Protein AF-A0A3M1KP27-F1 (afdb_monomer)

Structure (mmCIF, N/CA/C/O backbone):
data_AF-A0A3M1KP27-F1
#
_entry.id   AF-A0A3M1KP27-F1
#
loop_
_atom_site.group_PDB
_atom_site.id
_atom_site.type_symbol
_atom_site.label_atom_id
_atom_site.label_alt_id
_atom_site.label_comp_id
_atom_site.label_asym_id
_atom_site.label_entity_id
_atom_site.label_seq_id
_atom_site.pdbx_PDB_ins_code
_atom_site.Cartn_x
_atom_site.Cartn_y
_atom_site.Cartn_z
_atom_site.occupancy
_atom_site.B_iso_or_equiv
_atom_site.auth_seq_id
_atom_site.auth_comp_id
_atom_site.auth_asym_id
_atom_site.auth_atom_id
_atom_site.pdbx_PDB_model_num
ATOM 1 N N . MET A 1 1 ? -11.644 26.285 76.238 1.00 45.31 1 MET A N 1
ATOM 2 C CA . MET A 1 1 ? -10.250 25.891 75.938 1.00 45.31 1 MET A CA 1
ATOM 3 C C . MET A 1 1 ? -10.257 24.604 75.101 1.00 45.31 1 MET A C 1
ATOM 5 O O . MET A 1 1 ? -9.861 23.561 75.592 1.00 45.31 1 MET A O 1
ATOM 9 N N . LEU A 1 2 ? -10.793 24.641 73.868 1.00 47.69 2 LEU A N 1
ATOM 10 C CA . LEU A 1 2 ? -10.966 23.433 73.032 1.00 47.69 2 LEU A CA 1
ATOM 11 C C . LEU A 1 2 ? -10.888 23.721 71.514 1.00 47.69 2 LEU A C 1
ATOM 13 O O . LEU A 1 2 ? -11.577 23.093 70.724 1.00 47.69 2 LEU A O 1
ATOM 17 N N . LEU A 1 3 ? -10.065 24.695 71.099 1.00 49.31 3 LEU A N 1
ATOM 18 C CA . LEU A 1 3 ? -9.916 25.094 69.683 1.00 49.31 3 LEU A CA 1
ATOM 19 C C . LEU A 1 3 ? -8.506 24.884 69.097 1.00 49.31 3 LEU A C 1
ATOM 21 O O . LEU A 1 3 ? -8.310 25.121 67.913 1.00 49.31 3 LEU A O 1
ATOM 25 N N . LEU A 1 4 ? -7.524 24.411 69.874 1.00 50.38 4 LEU A N 1
ATOM 26 C CA . LEU A 1 4 ? -6.118 24.381 69.427 1.00 50.38 4 LEU A CA 1
ATOM 27 C C . LEU A 1 4 ? -5.615 23.018 68.920 1.00 50.38 4 LEU A C 1
ATOM 29 O O . LEU A 1 4 ? -4.531 22.958 68.356 1.00 50.38 4 LEU A O 1
ATOM 33 N N . LEU A 1 5 ? -6.389 21.934 69.051 1.00 48.66 5 LEU A N 1
ATOM 34 C CA . LEU A 1 5 ? -5.956 20.595 68.607 1.00 48.66 5 LEU A CA 1
ATOM 35 C C . LEU A 1 5 ? -6.393 20.231 67.176 1.00 48.66 5 LEU A C 1
ATOM 37 O O . LEU A 1 5 ? -5.876 19.272 66.614 1.00 48.66 5 LEU A O 1
ATOM 41 N N . SER A 1 6 ? -7.285 21.011 66.554 1.00 55.00 6 SER A N 1
ATOM 42 C CA . SER A 1 6 ? -7.734 20.765 65.171 1.00 55.00 6 SER A CA 1
ATOM 43 C C . SER A 1 6 ? -6.752 21.296 64.109 1.00 55.00 6 SER A C 1
ATOM 45 O O . SER A 1 6 ? -6.754 20.835 62.972 1.00 55.00 6 SER A O 1
ATOM 47 N N . GLY A 1 7 ? -5.882 22.248 64.475 1.00 56.56 7 GLY A N 1
ATOM 48 C CA . GLY A 1 7 ? -4.984 22.938 63.538 1.00 56.56 7 GLY A CA 1
ATOM 49 C C . GLY A 1 7 ? -3.776 22.120 63.065 1.00 56.56 7 GLY A C 1
ATOM 50 O O . GLY A 1 7 ? -3.307 22.313 61.950 1.00 56.56 7 GLY A O 1
ATOM 51 N N . CYS A 1 8 ? -3.276 21.180 63.874 1.00 60.41 8 CYS A N 1
ATOM 52 C CA . CYS A 1 8 ? -2.096 20.387 63.502 1.00 60.41 8 CYS A CA 1
ATOM 53 C C . CYS A 1 8 ? -2.434 19.239 62.538 1.00 60.41 8 CYS A C 1
ATOM 55 O O . CYS A 1 8 ? -1.639 18.918 61.657 1.00 60.41 8 CYS A O 1
ATOM 57 N N . ALA A 1 9 ? -3.623 18.641 62.668 1.00 59.06 9 ALA A N 1
ATOM 58 C CA . ALA A 1 9 ? -4.085 17.593 61.756 1.00 59.06 9 ALA A CA 1
ATOM 59 C C . ALA A 1 9 ? -4.470 18.159 60.377 1.00 59.06 9 ALA A C 1
ATOM 61 O O . ALA A 1 9 ? -4.198 17.528 59.356 1.00 59.06 9 ALA A O 1
ATOM 62 N N . SER A 1 10 ? -5.049 19.365 60.331 1.00 66.44 10 SER A N 1
ATOM 63 C CA . SER A 1 10 ? -5.371 20.049 59.074 1.00 66.44 10 SER A CA 1
ATOM 64 C C . SER A 1 10 ? -4.129 20.576 58.349 1.00 66.44 10 SER A C 1
ATOM 66 O O . SER A 1 10 ? -4.087 20.515 57.123 1.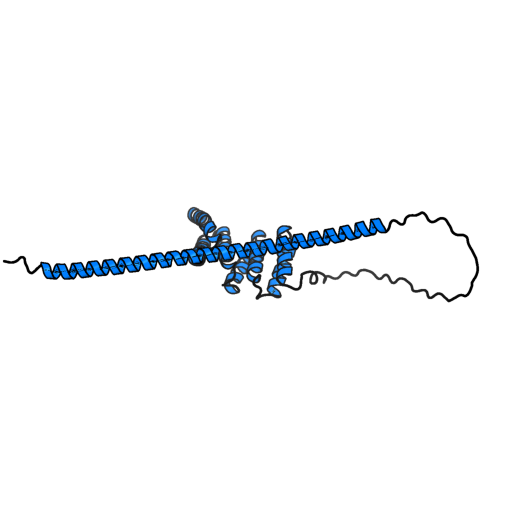00 66.44 10 SER A O 1
ATOM 68 N N . ALA A 1 11 ? -3.093 21.010 59.077 1.00 71.12 11 ALA A N 1
ATOM 69 C CA . ALA A 1 11 ? -1.827 21.450 58.488 1.00 71.12 11 ALA A CA 1
ATOM 70 C C . ALA A 1 11 ? -1.096 20.314 57.746 1.00 71.12 11 ALA A C 1
ATOM 72 O O . ALA A 1 11 ? -0.729 20.480 56.584 1.00 71.12 11 ALA A O 1
ATOM 73 N N . GLY A 1 12 ? -0.964 19.133 58.365 1.00 81.12 12 GLY A N 1
ATOM 74 C CA . GLY A 1 12 ? -0.332 17.974 57.718 1.00 81.12 12 GLY A CA 1
ATOM 75 C C . GLY A 1 12 ? -1.144 17.402 56.548 1.00 81.12 12 GLY A C 1
ATOM 76 O O . GLY A 1 12 ? -0.578 16.842 55.610 1.00 81.12 12 GLY A O 1
ATOM 77 N N . LEU A 1 13 ? -2.473 17.559 56.572 1.00 83.44 13 LEU A N 1
ATOM 78 C CA . LEU A 1 13 ? -3.334 17.207 55.444 1.00 83.44 13 LEU A CA 1
ATOM 79 C C . LEU A 1 13 ? -3.181 18.205 54.285 1.00 83.44 13 LEU A C 1
ATOM 81 O O . LEU A 1 13 ? -3.065 17.772 53.143 1.00 83.44 13 LEU A O 1
ATOM 85 N N . SER A 1 14 ? -3.127 19.511 54.571 1.00 86.69 14 SER A N 1
ATOM 86 C CA . SER A 1 14 ? -2.904 20.558 53.562 1.00 86.69 14 SER A CA 1
ATOM 87 C C . SER A 1 14 ? -1.572 20.367 52.844 1.00 86.69 14 SER A C 1
ATOM 89 O O . SER A 1 14 ? -1.529 20.386 51.621 1.00 86.69 14 SER A O 1
ATOM 91 N N . GLU A 1 15 ? -0.498 20.094 53.585 1.00 88.81 15 GLU A N 1
ATOM 92 C CA . GLU A 1 15 ? 0.834 19.897 53.006 1.00 88.81 15 GLU A CA 1
ATOM 93 C C . GLU A 1 15 ? 0.893 18.671 52.078 1.00 88.81 15 GLU A C 1
ATOM 95 O O . GLU A 1 15 ? 1.512 18.715 51.012 1.00 88.81 15 GLU A O 1
ATOM 100 N N . ARG A 1 16 ? 0.184 17.592 52.439 1.00 89.38 16 ARG A N 1
ATOM 101 C CA . ARG A 1 16 ? 0.036 16.400 51.590 1.00 89.38 16 ARG A CA 1
ATOM 102 C C . ARG A 1 16 ? -0.800 16.667 50.342 1.00 89.38 16 ARG A C 1
ATOM 104 O O . ARG A 1 16 ? -0.457 16.151 49.282 1.00 89.38 16 ARG A O 1
ATOM 111 N N . VAL A 1 17 ? -1.869 17.458 50.448 1.00 92.88 17 VAL A N 1
ATOM 112 C CA . VAL A 1 17 ? -2.674 17.882 49.289 1.00 92.88 17 VAL A CA 1
ATOM 113 C C . VAL A 1 17 ? -1.832 18.746 48.351 1.00 92.88 17 VAL A C 1
ATOM 115 O O . VAL A 1 17 ? -1.785 18.470 47.157 1.00 92.88 17 VAL A O 1
ATOM 118 N N . ASP A 1 18 ? -1.070 19.702 48.885 1.00 92.25 18 ASP A N 1
ATOM 119 C CA . ASP A 1 18 ? -0.172 20.544 48.090 1.00 92.25 18 ASP A CA 1
ATOM 120 C C . ASP A 1 18 ? 0.935 19.727 47.407 1.00 92.25 18 ASP A C 1
ATOM 122 O O . ASP A 1 18 ? 1.326 20.027 46.274 1.00 92.25 18 ASP A O 1
ATOM 126 N N . GLN A 1 19 ? 1.454 18.695 48.082 1.00 93.06 19 GLN A N 1
ATOM 127 C CA . GLN A 1 19 ? 2.415 17.758 47.503 1.00 93.06 19 GLN A CA 1
ATOM 128 C C . GLN A 1 19 ? 1.796 16.942 46.364 1.00 93.06 19 GLN A C 1
ATOM 130 O O . GLN A 1 19 ? 2.364 16.921 45.272 1.00 93.06 19 GLN A O 1
ATOM 135 N N . LEU A 1 20 ? 0.625 16.339 46.583 1.00 91.25 20 LEU A N 1
ATOM 136 C CA . LEU A 1 20 ? -0.111 15.606 45.550 1.00 91.25 20 LEU A CA 1
ATOM 137 C C . LEU A 1 20 ? -0.439 16.501 44.348 1.00 91.25 20 LEU A C 1
ATOM 139 O O . LEU A 1 20 ? -0.279 16.080 43.206 1.00 91.25 20 LEU A O 1
ATOM 143 N N . ASP A 1 21 ? -0.814 17.759 44.578 1.00 92.81 21 ASP A N 1
ATOM 144 C CA . ASP A 1 21 ? -1.070 18.725 43.510 1.00 92.81 21 ASP A CA 1
ATOM 145 C C . ASP A 1 21 ? 0.199 19.077 42.725 1.00 92.81 21 ASP A C 1
ATOM 147 O O . ASP A 1 21 ? 0.145 19.301 41.511 1.00 92.81 21 ASP A O 1
ATOM 151 N N . ARG A 1 22 ? 1.364 19.155 43.384 1.00 93.44 22 ARG A N 1
ATOM 152 C CA . ARG A 1 22 ? 2.656 19.324 42.695 1.00 93.44 22 ARG A CA 1
ATOM 153 C C . ARG A 1 22 ? 2.968 18.109 41.823 1.00 93.44 22 ARG A C 1
ATOM 155 O O . ARG A 1 22 ? 3.186 18.300 40.628 1.00 93.44 22 ARG A O 1
ATOM 162 N N . GLU A 1 23 ? 2.890 16.903 42.378 1.00 93.44 23 GLU A N 1
ATOM 163 C CA . GLU A 1 23 ? 3.142 15.649 41.655 1.00 93.44 23 GLU A CA 1
ATOM 164 C C . GLU A 1 23 ? 2.178 15.475 40.471 1.00 93.44 23 GLU A C 1
ATOM 166 O O . GLU A 1 23 ? 2.592 15.155 39.357 1.00 93.44 23 GLU A O 1
ATOM 171 N N . PHE A 1 24 ? 0.893 15.784 40.653 1.00 92.88 24 PHE A N 1
ATOM 172 C CA . PHE A 1 24 ? -0.104 15.699 39.587 1.00 92.88 24 PHE A CA 1
ATOM 173 C C . PHE A 1 24 ? 0.127 16.733 38.478 1.00 92.88 24 PHE A C 1
ATOM 175 O O . PHE A 1 24 ? -0.032 16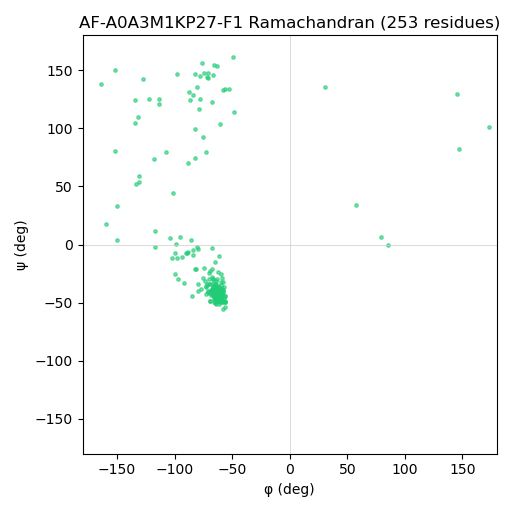.427 37.291 1.00 92.88 24 PHE A O 1
ATOM 182 N N . ARG A 1 25 ? 0.541 17.960 38.830 1.00 90.81 25 ARG A N 1
ATOM 183 C CA . ARG A 1 25 ? 0.944 18.975 37.841 1.00 90.81 25 ARG A CA 1
ATOM 184 C C . ARG A 1 25 ? 2.185 18.543 37.065 1.00 90.81 25 ARG A C 1
ATOM 186 O O . ARG A 1 25 ? 2.237 18.771 35.858 1.00 90.81 25 ARG A O 1
ATOM 193 N N . GLU A 1 26 ? 3.168 17.937 37.721 1.00 92.44 26 GLU A N 1
ATOM 194 C CA . GLU A 1 26 ? 4.366 17.400 37.066 1.00 92.44 26 GLU A CA 1
ATOM 195 C C . GLU A 1 26 ? 4.029 16.235 36.133 1.00 92.44 26 GLU A C 1
ATOM 197 O O . GLU A 1 26 ? 4.429 16.259 34.968 1.00 92.44 26 GLU A O 1
ATOM 202 N N . LEU A 1 27 ? 3.197 15.290 36.577 1.00 92.38 27 LEU A N 1
ATOM 203 C CA . LEU A 1 27 ? 2.738 14.173 35.754 1.00 92.38 27 LEU A CA 1
ATOM 204 C C . LEU A 1 27 ? 1.965 14.657 34.519 1.00 92.38 27 LEU A C 1
ATOM 206 O O . LEU A 1 27 ? 2.232 14.214 33.402 1.00 92.38 27 LEU A O 1
ATOM 210 N N . ARG A 1 28 ? 1.050 15.624 34.686 1.00 91.25 28 ARG A N 1
ATOM 211 C CA . ARG A 1 28 ? 0.319 16.236 33.562 1.00 91.25 28 ARG A CA 1
ATOM 212 C C . ARG A 1 28 ? 1.249 16.931 32.572 1.00 91.25 28 ARG A C 1
ATOM 214 O O . ARG A 1 28 ? 1.035 16.815 31.367 1.00 91.25 28 ARG A O 1
ATOM 221 N N . ARG A 1 29 ? 2.279 17.634 33.055 1.00 89.44 29 ARG A N 1
ATOM 222 C CA . ARG A 1 29 ? 3.304 18.237 32.187 1.00 89.44 29 ARG A CA 1
ATOM 223 C C . ARG A 1 29 ? 4.082 17.166 31.428 1.00 89.44 29 ARG A C 1
ATOM 225 O O . ARG A 1 29 ? 4.242 17.302 30.219 1.00 89.44 29 ARG A O 1
ATOM 232 N N . GLY A 1 30 ? 4.492 16.092 32.102 1.00 86.31 30 GLY A N 1
ATOM 233 C CA . GLY A 1 30 ? 5.145 14.943 31.474 1.00 86.31 30 GLY A CA 1
ATOM 234 C C . GLY A 1 30 ? 4.290 14.330 30.364 1.00 86.31 30 GLY A C 1
ATOM 235 O O . GLY A 1 30 ? 4.751 14.200 29.234 1.00 86.31 30 GLY A O 1
ATOM 236 N N . HIS A 1 31 ? 3.013 14.053 30.639 1.00 90.12 31 HIS A N 1
ATOM 237 C CA . HIS A 1 31 ? 2.072 13.542 29.638 1.00 90.12 31 HIS A CA 1
ATOM 238 C C . HIS A 1 31 ? 1.881 14.500 28.456 1.00 90.12 31 HIS A C 1
ATOM 240 O O . HIS A 1 31 ? 1.841 14.049 27.314 1.00 90.12 31 HIS A O 1
ATOM 246 N N . ALA A 1 32 ? 1.798 15.811 28.701 1.00 83.56 32 ALA A N 1
ATOM 247 C CA . ALA A 1 32 ? 1.674 16.801 27.633 1.00 83.56 32 ALA A CA 1
ATOM 248 C C . ALA A 1 32 ? 2.907 16.813 26.711 1.00 83.56 32 ALA A C 1
ATOM 250 O O . ALA A 1 32 ? 2.757 16.848 25.489 1.00 83.56 32 ALA A O 1
ATOM 251 N N . VAL A 1 33 ? 4.113 16.720 27.284 1.00 89.88 33 VAL A N 1
ATOM 252 C CA . VAL A 1 33 ? 5.367 16.616 26.520 1.00 89.88 33 VAL A CA 1
ATOM 253 C C . VAL A 1 33 ? 5.415 15.313 25.722 1.00 89.88 33 VAL A C 1
ATOM 255 O O . VAL A 1 33 ? 5.754 15.335 24.540 1.00 89.88 33 VAL A O 1
ATOM 258 N N . THR A 1 34 ? 5.024 14.183 26.314 1.00 87.56 34 THR A N 1
ATOM 259 C CA . THR A 1 34 ? 4.959 12.893 25.607 1.00 87.56 34 THR A CA 1
ATOM 260 C C . THR A 1 34 ? 3.960 12.934 24.451 1.00 87.56 34 THR A C 1
ATOM 262 O O . THR A 1 34 ? 4.296 12.529 23.342 1.00 87.56 34 THR A O 1
ATOM 265 N N . ALA A 1 35 ? 2.766 13.493 24.660 1.00 80.19 35 ALA A N 1
ATOM 266 C CA . ALA A 1 35 ? 1.768 13.657 23.605 1.00 80.19 35 ALA A CA 1
ATOM 267 C C . ALA A 1 35 ? 2.262 14.576 22.475 1.00 80.19 35 ALA A C 1
ATOM 269 O O . ALA A 1 35 ? 1.978 14.336 21.304 1.00 80.19 35 ALA A O 1
ATOM 270 N N . GLN A 1 36 ? 3.025 15.624 22.801 1.00 84.75 36 GLN A N 1
ATOM 271 C CA . GLN A 1 36 ? 3.668 16.464 21.792 1.00 84.75 36 GLN A CA 1
ATOM 272 C C . GLN A 1 36 ? 4.698 15.682 20.970 1.00 84.75 36 GLN A C 1
ATOM 274 O O . GLN A 1 36 ? 4.662 15.772 19.747 1.00 84.75 36 GLN A O 1
ATOM 279 N N . ARG A 1 37 ? 5.561 14.889 21.616 1.00 83.94 37 ARG A N 1
ATOM 280 C CA . ARG A 1 37 ? 6.551 14.052 20.920 1.00 83.94 37 ARG A CA 1
ATOM 281 C C . ARG A 1 37 ? 5.897 13.008 20.019 1.00 83.94 37 ARG A C 1
ATOM 283 O O . ARG A 1 37 ? 6.369 12.802 18.910 1.00 83.94 37 ARG A O 1
ATOM 290 N N . LEU A 1 38 ? 4.799 12.392 20.458 1.00 76.25 38 LEU A N 1
ATOM 291 C CA . LEU A 1 38 ? 4.036 11.451 19.631 1.00 76.25 38 LEU A CA 1
ATOM 292 C C . LEU A 1 38 ? 3.482 12.128 18.373 1.00 76.25 38 LEU A C 1
ATOM 294 O O . LEU A 1 38 ? 3.700 11.628 17.278 1.00 76.25 38 LEU A O 1
ATOM 298 N N . ARG A 1 39 ? 2.883 13.320 18.505 1.00 77.69 39 ARG A N 1
ATOM 299 C CA . ARG A 1 39 ? 2.420 14.100 17.341 1.00 77.69 39 ARG A CA 1
ATOM 300 C C . ARG A 1 39 ? 3.548 14.462 16.377 1.00 77.69 39 ARG A C 1
ATOM 302 O O . ARG A 1 39 ? 3.327 14.548 15.174 1.00 77.69 39 ARG A O 1
ATOM 309 N N . GLU A 1 40 ? 4.746 14.713 16.894 1.00 78.50 40 GLU A N 1
ATOM 310 C CA . GLU A 1 40 ? 5.915 14.992 16.063 1.00 78.50 40 GLU A CA 1
ATOM 311 C C . GLU A 1 40 ? 6.398 13.739 15.323 1.00 78.50 40 GLU A C 1
ATOM 313 O O . GLU A 1 40 ? 6.678 13.822 14.132 1.00 78.50 40 GLU A O 1
ATOM 318 N N . ILE A 1 41 ? 6.403 12.574 15.977 1.00 79.38 41 ILE A N 1
ATOM 319 C CA . ILE A 1 41 ? 6.680 11.281 15.331 1.00 79.38 41 ILE A CA 1
ATOM 320 C C . ILE A 1 41 ? 5.646 10.988 14.237 1.00 79.38 41 ILE A C 1
ATOM 322 O O . ILE A 1 41 ? 6.030 10.631 13.127 1.00 79.38 41 ILE A O 1
ATOM 326 N N . ASP A 1 42 ? 4.358 11.199 14.508 1.00 71.06 42 ASP A N 1
ATOM 327 C CA . ASP A 1 42 ? 3.286 11.033 13.521 1.00 71.06 42 ASP A CA 1
ATOM 328 C C . ASP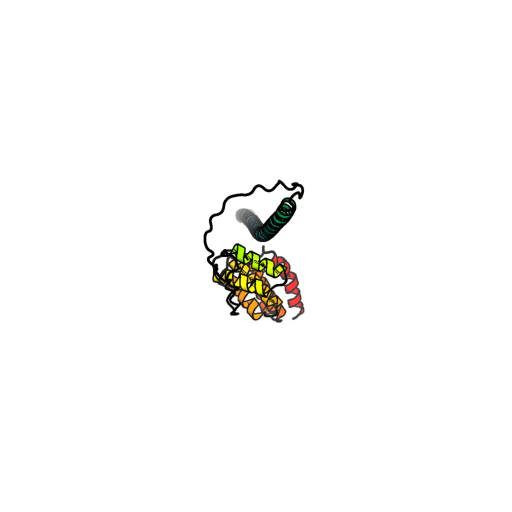 A 1 42 ? 3.497 11.946 12.308 1.00 71.06 42 ASP A C 1
ATOM 330 O O . ASP A 1 42 ? 3.417 11.500 11.163 1.00 71.06 42 ASP A O 1
ATOM 334 N N . ARG A 1 43 ? 3.854 13.214 12.550 1.00 74.00 43 ARG A N 1
ATOM 335 C CA . ARG A 1 43 ? 4.198 14.162 11.484 1.00 74.00 43 ARG A CA 1
ATOM 336 C C . ARG A 1 43 ? 5.406 13.684 10.677 1.00 74.00 43 ARG A C 1
ATOM 338 O O . ARG A 1 43 ? 5.387 13.790 9.454 1.00 74.00 43 ARG A O 1
ATOM 345 N N . LEU A 1 44 ? 6.444 13.166 11.333 1.00 75.44 44 LEU A N 1
ATOM 346 C CA . LEU A 1 44 ? 7.634 12.644 10.660 1.00 75.44 44 LEU A CA 1
ATOM 347 C C . LEU A 1 44 ? 7.296 11.423 9.797 1.00 75.44 44 LEU A C 1
ATOM 349 O O . LEU A 1 44 ? 7.681 11.391 8.629 1.00 75.44 44 LEU A O 1
ATOM 353 N N . ASN A 1 45 ? 6.513 10.479 10.318 1.00 69.75 45 ASN A N 1
ATOM 354 C CA . ASN A 1 45 ? 6.051 9.310 9.567 1.00 69.75 45 ASN A CA 1
ATOM 355 C C . ASN A 1 45 ? 5.220 9.720 8.346 1.00 69.75 45 ASN A C 1
ATOM 357 O O . ASN A 1 45 ? 5.467 9.234 7.243 1.00 69.75 45 ASN A O 1
ATOM 361 N N . GLN A 1 46 ? 4.307 10.682 8.510 1.00 68.56 46 GLN A N 1
ATOM 362 C CA . GLN A 1 46 ? 3.529 11.236 7.403 1.00 68.56 46 GLN A CA 1
ATOM 363 C C . GLN A 1 46 ? 4.438 11.864 6.339 1.00 68.56 46 GLN A C 1
ATOM 365 O O . GLN A 1 46 ? 4.281 11.588 5.150 1.00 68.56 46 GLN A O 1
ATOM 370 N N . THR A 1 47 ? 5.419 12.680 6.742 1.00 73.12 47 THR A N 1
ATOM 371 C CA . THR A 1 47 ? 6.370 13.261 5.785 1.00 73.12 47 THR A CA 1
ATOM 372 C C . THR A 1 47 ? 7.226 12.202 5.101 1.00 73.12 47 THR A C 1
ATOM 374 O O . THR A 1 47 ? 7.458 12.327 3.905 1.00 73.12 47 THR A O 1
ATOM 377 N N . SER A 1 48 ? 7.643 11.144 5.804 1.00 74.19 48 SER A N 1
ATOM 378 C CA . SER A 1 48 ? 8.393 10.034 5.206 1.00 74.19 48 SER A CA 1
ATOM 379 C C . SER A 1 48 ? 7.570 9.342 4.128 1.00 74.19 48 SER A C 1
ATOM 381 O O . SER A 1 48 ? 8.060 9.162 3.018 1.00 74.19 48 SER A O 1
ATOM 383 N N . PHE A 1 49 ? 6.304 9.031 4.424 1.00 68.75 49 PHE A N 1
ATOM 384 C CA . PHE A 1 49 ? 5.389 8.409 3.470 1.00 68.75 49 PHE A CA 1
ATOM 385 C C . PHE A 1 49 ? 5.207 9.271 2.213 1.00 68.75 49 PHE A C 1
ATOM 387 O O . PHE A 1 49 ? 5.375 8.785 1.097 1.00 68.75 49 PHE A O 1
ATOM 394 N N . LEU A 1 50 ? 4.933 10.569 2.387 1.00 69.25 50 LEU A N 1
ATOM 395 C CA . LEU A 1 50 ? 4.760 11.507 1.272 1.00 69.25 50 LEU A CA 1
ATOM 396 C C . LEU A 1 50 ? 6.042 11.687 0.452 1.00 69.25 50 LEU A C 1
ATOM 398 O O . LEU A 1 50 ? 5.985 11.818 -0.770 1.00 69.25 50 LEU A O 1
ATOM 402 N N . VAL A 1 51 ? 7.200 11.712 1.113 1.00 74.56 51 VAL A N 1
ATOM 403 C CA . VAL A 1 51 ? 8.500 11.810 0.443 1.00 74.56 51 VAL A CA 1
ATOM 404 C C . VAL A 1 51 ? 8.797 10.534 -0.336 1.00 74.56 51 VAL A C 1
ATOM 406 O O . VAL A 1 51 ? 9.274 10.641 -1.459 1.00 74.56 51 VAL A O 1
ATOM 409 N N . GLN A 1 52 ? 8.479 9.353 0.196 1.00 72.62 52 GLN A N 1
ATOM 410 C CA . GLN A 1 52 ? 8.628 8.091 -0.533 1.00 72.62 52 GLN A CA 1
ATOM 411 C C . GLN A 1 52 ? 7.753 8.053 -1.787 1.00 72.62 52 GLN A C 1
ATOM 413 O O . GLN A 1 52 ? 8.285 7.830 -2.871 1.00 72.62 52 GLN A O 1
ATOM 418 N N . ASP A 1 53 ? 6.470 8.400 -1.673 1.00 70.75 53 ASP A N 1
ATOM 419 C CA . ASP A 1 53 ? 5.567 8.509 -2.828 1.00 70.75 53 ASP A CA 1
ATOM 420 C C . ASP A 1 53 ? 6.067 9.543 -3.861 1.00 70.75 53 ASP A C 1
ATOM 422 O O . ASP A 1 53 ? 6.112 9.283 -5.065 1.00 70.75 53 ASP A O 1
ATOM 426 N N . SER A 1 54 ? 6.553 10.6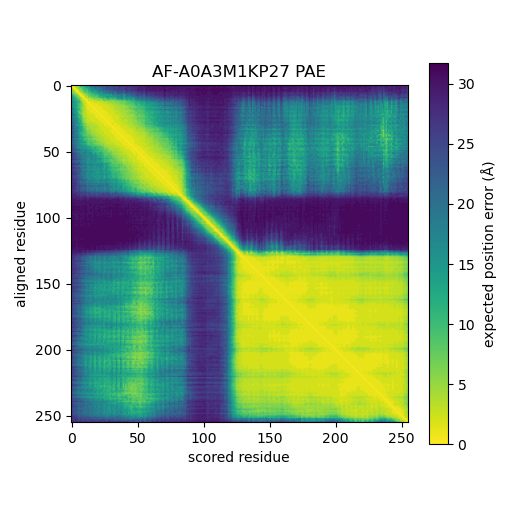99 -3.391 1.00 69.19 54 SER A N 1
ATOM 427 C CA . SER A 1 54 ? 7.113 11.742 -4.262 1.00 69.19 54 SER A CA 1
ATOM 428 C C . SER A 1 54 ? 8.393 11.292 -4.966 1.00 69.19 54 SER A C 1
ATOM 430 O O . SER A 1 54 ? 8.585 11.603 -6.139 1.00 69.19 54 SER A O 1
ATOM 432 N N . ILE A 1 55 ? 9.282 10.574 -4.273 1.00 77.50 55 ILE A N 1
ATOM 433 C CA . ILE A 1 55 ? 10.516 10.024 -4.848 1.00 77.50 55 ILE A CA 1
ATOM 434 C C . ILE A 1 55 ? 10.177 8.991 -5.916 1.00 77.50 55 ILE A C 1
ATOM 436 O O . ILE A 1 55 ? 10.786 9.013 -6.986 1.00 77.50 55 ILE A O 1
ATOM 440 N N . GLU A 1 56 ? 9.205 8.119 -5.648 1.00 73.94 56 GLU A N 1
ATOM 441 C CA . GLU A 1 56 ? 8.718 7.146 -6.621 1.00 73.94 56 GLU A CA 1
ATOM 442 C C . GLU A 1 56 ? 8.210 7.874 -7.870 1.00 73.94 56 GLU A C 1
ATOM 444 O O . GLU A 1 56 ? 8.751 7.671 -8.959 1.00 73.94 56 GLU A O 1
ATOM 449 N N . ARG A 1 57 ? 7.265 8.809 -7.716 1.00 74.75 57 ARG A N 1
ATOM 450 C CA . ARG A 1 57 ? 6.696 9.569 -8.836 1.00 74.75 57 ARG A CA 1
ATOM 451 C C . ARG A 1 57 ? 7.751 10.348 -9.628 1.00 74.75 57 ARG A C 1
ATOM 453 O O . ARG A 1 57 ? 7.787 10.260 -10.855 1.00 74.75 57 ARG A O 1
ATOM 460 N N . LEU A 1 58 ? 8.626 11.088 -8.949 1.00 75.50 58 LEU A N 1
ATOM 461 C CA . LEU A 1 58 ? 9.687 11.861 -9.602 1.00 75.50 58 LEU A CA 1
ATOM 462 C C . LEU A 1 58 ? 10.703 10.952 -10.302 1.00 75.50 58 LEU A C 1
ATOM 464 O O . LEU A 1 58 ? 11.219 11.310 -11.359 1.00 75.50 58 LEU A O 1
ATOM 468 N N . GLY A 1 59 ? 10.977 9.768 -9.749 1.00 79.00 59 GLY A N 1
ATOM 469 C CA . GLY A 1 59 ? 11.820 8.759 -10.385 1.00 79.00 59 GLY A CA 1
ATOM 470 C C . GLY A 1 59 ? 11.244 8.282 -11.719 1.00 79.00 59 GLY A C 1
ATOM 471 O O . GLY A 1 59 ? 11.984 8.164 -12.699 1.00 79.00 59 GLY A O 1
ATOM 472 N N . LEU A 1 60 ? 9.925 8.072 -11.776 1.00 76.69 60 LEU A N 1
ATOM 473 C CA . LEU A 1 60 ? 9.215 7.711 -13.005 1.00 76.69 60 LEU A CA 1
ATOM 474 C C . LEU A 1 60 ? 9.255 8.850 -14.038 1.00 76.69 60 LEU A C 1
ATOM 476 O O . LEU A 1 60 ? 9.643 8.623 -15.186 1.00 76.69 60 LEU A O 1
ATOM 480 N N . GLU A 1 61 ? 8.922 10.080 -13.629 1.00 79.88 61 GLU A N 1
ATOM 481 C CA . GLU A 1 61 ? 8.917 11.262 -14.509 1.00 79.88 61 GLU A CA 1
ATOM 482 C C . GLU A 1 61 ? 10.310 11.543 -15.098 1.00 79.88 61 GLU A C 1
ATOM 484 O O . GLU A 1 61 ? 10.464 11.761 -16.303 1.00 79.88 61 GLU A O 1
ATOM 489 N N . LEU A 1 62 ? 11.357 11.471 -14.271 1.00 85.19 62 LEU A N 1
ATOM 490 C CA . LEU A 1 62 ? 12.733 11.713 -14.702 1.00 85.19 62 LEU A CA 1
ATOM 491 C C . LEU A 1 62 ? 13.203 10.675 -15.727 1.00 85.19 62 LEU A C 1
ATOM 493 O O . LEU A 1 62 ? 13.975 10.993 -16.635 1.00 85.19 62 LEU A O 1
ATOM 497 N N . GLN A 1 63 ? 12.743 9.432 -15.606 1.00 78.62 63 GLN A N 1
ATOM 498 C CA . GLN A 1 63 ? 13.094 8.386 -16.553 1.00 78.62 63 GLN A CA 1
ATOM 499 C C . GLN A 1 63 ? 12.323 8.494 -17.869 1.00 78.62 63 GLN A C 1
ATOM 501 O O . GLN A 1 63 ? 12.935 8.313 -18.924 1.00 78.62 63 GLN A O 1
ATOM 506 N N . ALA A 1 64 ? 11.039 8.858 -17.830 1.00 77.50 64 ALA A N 1
ATOM 507 C CA . ALA A 1 64 ? 10.265 9.166 -19.032 1.00 77.50 64 ALA A CA 1
ATOM 508 C C . ALA A 1 64 ? 10.931 10.297 -19.833 1.00 77.50 64 ALA A C 1
ATOM 510 O O . ALA A 1 64 ? 11.204 10.148 -21.025 1.00 77.50 64 ALA A O 1
ATOM 511 N N . LEU A 1 65 ? 11.339 11.371 -19.150 1.00 83.00 65 LEU A N 1
ATOM 512 C CA . LEU A 1 65 ? 12.060 12.474 -19.781 1.00 83.00 65 LEU A CA 1
ATOM 513 C C . LEU A 1 65 ? 13.396 12.018 -20.391 1.00 83.00 65 LEU A C 1
ATOM 515 O O . LEU A 1 65 ? 13.756 12.424 -21.495 1.00 83.00 65 LEU A O 1
ATOM 519 N N . ARG A 1 66 ? 14.140 11.131 -19.716 1.00 87.69 66 ARG A N 1
ATOM 520 C CA . ARG A 1 66 ? 15.374 10.548 -20.280 1.00 87.69 66 ARG A CA 1
ATOM 521 C C . ARG A 1 66 ? 15.110 9.736 -21.548 1.00 87.69 66 ARG A C 1
ATOM 523 O O . ARG A 1 66 ? 15.921 9.791 -22.477 1.00 87.69 66 ARG A O 1
ATOM 530 N N . GLN A 1 67 ? 14.013 8.984 -21.599 1.00 83.44 67 GLN A N 1
ATOM 531 C CA . GLN A 1 67 ? 13.628 8.230 -22.793 1.00 83.44 67 GLN A CA 1
ATOM 532 C C . GLN A 1 67 ? 13.270 9.168 -23.949 1.00 83.44 67 GLN A C 1
ATOM 534 O O . GLN A 1 67 ? 13.763 8.966 -25.059 1.00 83.44 67 GLN A O 1
ATOM 539 N N . GLU A 1 68 ? 12.510 10.233 -23.691 1.00 86.12 68 GLU A N 1
ATOM 540 C CA . GLU A 1 68 ? 12.201 11.254 -24.699 1.00 86.12 68 GLU A CA 1
ATOM 541 C C . GLU A 1 68 ? 13.459 11.938 -25.234 1.00 86.12 68 GLU A C 1
ATOM 543 O O . GLU A 1 68 ? 13.627 12.055 -26.448 1.00 86.12 68 GLU A O 1
ATOM 548 N N . VAL A 1 69 ? 14.391 12.318 -24.353 1.00 93.94 69 VAL A N 1
ATOM 549 C CA . VAL A 1 69 ? 15.686 12.882 -24.763 1.00 93.94 69 VAL A CA 1
ATOM 550 C C . VAL A 1 69 ? 16.451 11.895 -25.645 1.00 93.94 69 VAL A C 1
ATOM 552 O O . VAL A 1 69 ? 17.004 12.287 -26.671 1.00 93.94 69 VAL A O 1
ATOM 555 N N . THR A 1 70 ? 16.461 10.610 -25.290 1.00 91.56 70 THR A N 1
ATOM 556 C CA . THR A 1 70 ? 17.144 9.570 -26.077 1.00 91.56 70 THR A CA 1
ATOM 557 C C . THR A 1 70 ? 16.514 9.412 -27.463 1.00 91.56 70 THR A C 1
ATOM 559 O O . THR A 1 70 ? 17.232 9.352 -28.466 1.00 91.56 70 THR A O 1
ATOM 562 N N . LYS A 1 71 ? 15.179 9.409 -27.536 1.00 90.75 71 LYS A N 1
ATOM 563 C CA . LYS A 1 71 ? 14.427 9.351 -28.794 1.00 90.75 71 LYS A CA 1
ATOM 564 C C . LYS A 1 71 ? 14.708 10.577 -29.664 1.00 90.75 71 LYS A C 1
ATOM 566 O O . LYS A 1 71 ? 15.066 10.431 -30.829 1.00 90.75 71 LYS A O 1
ATOM 571 N N . MET A 1 72 ? 14.651 11.774 -29.083 1.00 89.25 72 MET A N 1
ATOM 572 C CA . MET A 1 72 ? 14.967 13.026 -29.773 1.00 89.25 72 MET A CA 1
ATOM 573 C C . MET A 1 72 ? 16.406 13.029 -30.305 1.00 89.25 72 MET A C 1
ATOM 575 O O . MET A 1 72 ? 16.653 13.429 -31.440 1.00 89.25 72 MET A O 1
ATOM 579 N N . GLN A 1 73 ? 17.369 12.522 -29.531 1.00 90.56 73 GLN A N 1
ATOM 580 C CA . GLN A 1 73 ? 18.753 12.368 -29.986 1.00 90.56 73 GLN A CA 1
ATOM 581 C C . GLN A 1 73 ? 18.883 11.389 -31.163 1.00 90.56 73 GLN A C 1
ATOM 583 O O . GLN A 1 73 ? 19.705 11.611 -32.055 1.00 90.56 73 GLN A O 1
ATOM 588 N N . GLN A 1 74 ? 18.100 10.308 -31.192 1.00 90.25 74 GLN A N 1
ATOM 589 C CA . GLN A 1 74 ? 18.058 9.385 -32.331 1.00 90.25 74 GLN A CA 1
ATOM 590 C C . GLN A 1 74 ? 17.432 10.030 -33.570 1.00 90.25 74 GLN A C 1
ATOM 592 O O . GLN A 1 74 ? 17.990 9.901 -34.659 1.00 90.25 74 GLN A O 1
ATOM 597 N N . GLU A 1 75 ? 16.334 10.768 -33.419 1.00 89.75 75 GLU A N 1
ATOM 598 C CA . GLU A 1 75 ? 15.705 11.507 -34.519 1.00 89.75 75 GLU A CA 1
ATOM 599 C C . GLU A 1 75 ? 16.662 12.553 -35.101 1.00 89.75 75 GLU A C 1
ATOM 601 O O . GLU A 1 75 ? 16.877 12.591 -36.314 1.00 89.75 75 GLU A O 1
ATOM 606 N N . LEU A 1 76 ? 17.339 13.322 -34.240 1.00 87.50 76 LEU A N 1
ATOM 607 C CA . LEU A 1 76 ? 18.389 14.252 -34.656 1.00 87.50 76 LEU A CA 1
ATOM 608 C C . LEU A 1 76 ? 19.520 13.537 -35.395 1.00 87.50 76 LEU A C 1
ATOM 610 O O . LEU A 1 76 ? 19.985 14.043 -36.412 1.00 87.50 76 LEU A O 1
ATOM 614 N N . ARG A 1 77 ? 19.949 12.349 -34.946 1.00 89.00 77 ARG A N 1
ATOM 615 C CA . ARG A 1 77 ? 20.957 11.554 -35.668 1.00 89.00 77 ARG A CA 1
ATOM 616 C C . ARG A 1 77 ? 20.501 11.189 -37.077 1.00 89.00 77 ARG A C 1
ATOM 618 O O . ARG A 1 77 ? 21.299 11.313 -38.002 1.00 89.00 77 ARG A O 1
ATOM 625 N N . VAL A 1 78 ? 19.253 10.754 -37.245 1.00 87.75 78 VAL A N 1
ATOM 626 C CA . VAL A 1 78 ? 18.696 10.392 -38.559 1.00 87.75 78 VAL A CA 1
ATOM 627 C C . VAL A 1 78 ? 18.610 11.616 -39.468 1.00 87.75 78 VAL A C 1
ATOM 629 O O . VAL A 1 78 ? 19.074 11.556 -40.605 1.00 87.75 78 VAL A O 1
ATOM 632 N N . VAL A 1 79 ? 18.092 12.740 -38.967 1.00 82.88 79 VAL A N 1
ATOM 633 C CA . VAL A 1 79 ? 18.012 14.000 -39.725 1.00 82.88 79 VAL A CA 1
ATOM 634 C C . VAL A 1 79 ? 19.406 14.491 -40.116 1.00 82.88 79 VAL A C 1
ATOM 636 O O . VAL A 1 79 ? 19.632 14.855 -41.266 1.00 82.88 79 VAL A O 1
ATOM 639 N N . ASN A 1 80 ? 20.367 14.439 -39.194 1.00 82.44 80 ASN A N 1
ATOM 640 C CA . ASN A 1 80 ? 21.749 14.826 -39.452 1.00 82.44 80 ASN A CA 1
ATOM 641 C C . ASN A 1 80 ? 22.395 13.924 -40.517 1.00 82.44 80 ASN A C 1
ATOM 643 O O . ASN A 1 80 ? 23.013 14.414 -41.459 1.00 82.44 80 ASN A O 1
ATOM 647 N N . ALA A 1 81 ? 22.200 12.606 -40.427 1.00 81.25 81 ALA A N 1
ATOM 648 C CA . ALA A 1 81 ? 22.666 11.664 -41.441 1.00 81.25 81 ALA A CA 1
ATOM 649 C C . ALA A 1 81 ? 22.015 11.913 -42.812 1.00 81.25 81 ALA A C 1
ATOM 651 O O . ALA A 1 81 ? 22.700 11.823 -43.829 1.00 81.25 81 ALA A O 1
ATOM 652 N N . ALA A 1 82 ? 20.727 12.264 -42.854 1.00 78.12 82 ALA A N 1
ATOM 653 C CA . ALA A 1 82 ? 20.024 12.610 -44.086 1.00 78.12 82 ALA A CA 1
ATOM 654 C C . ALA A 1 82 ? 20.559 13.912 -44.708 1.00 78.12 82 ALA A C 1
ATOM 656 O O . ALA A 1 82 ? 20.826 13.938 -45.907 1.00 78.12 82 ALA A O 1
ATOM 657 N N . LEU A 1 83 ? 20.801 14.950 -43.898 1.00 72.19 83 LEU A N 1
ATOM 658 C CA . LEU A 1 83 ? 21.395 16.218 -44.341 1.00 72.19 83 LEU A CA 1
ATOM 659 C C . LEU A 1 83 ? 22.804 16.029 -44.923 1.00 72.19 83 LEU A C 1
ATOM 661 O O . LEU A 1 83 ? 23.127 16.629 -45.944 1.00 72.19 83 LEU A O 1
ATOM 665 N N . PHE A 1 84 ? 23.626 15.161 -44.326 1.00 64.38 84 PHE A N 1
ATOM 666 C CA . PHE A 1 84 ? 24.994 14.894 -44.791 1.00 64.38 84 PHE A CA 1
ATOM 667 C C . PHE A 1 84 ? 25.109 13.771 -45.839 1.00 64.38 84 PHE A C 1
ATOM 669 O O . PHE A 1 84 ? 26.182 13.583 -46.412 1.00 64.38 84 PHE A O 1
ATOM 676 N N . SER A 1 85 ? 24.025 13.043 -46.134 1.00 58.88 85 SER A N 1
ATOM 677 C CA . SER A 1 85 ? 23.970 12.057 -47.231 1.00 58.88 85 SER A CA 1
ATOM 678 C C . SER A 1 85 ? 23.542 12.667 -48.571 1.00 58.88 85 SER A C 1
ATOM 680 O O . SER A 1 85 ? 23.622 11.995 -49.603 1.00 58.88 85 SER A O 1
ATOM 682 N N . VAL A 1 86 ? 23.140 13.943 -48.594 1.00 52.47 86 VAL A N 1
ATOM 683 C CA . VAL A 1 86 ? 22.991 14.711 -49.836 1.00 52.47 86 VAL A CA 1
ATOM 684 C C . VAL A 1 86 ? 24.392 15.079 -50.332 1.00 52.47 86 VAL A C 1
ATOM 686 O O . VAL A 1 86 ? 24.977 16.082 -49.931 1.00 52.47 86 VAL A O 1
ATOM 689 N N . LYS A 1 87 ? 24.969 14.236 -51.197 1.00 50.09 87 LYS A N 1
ATOM 690 C CA . LYS A 1 87 ? 26.181 14.595 -51.946 1.00 50.09 87 LYS A CA 1
ATOM 691 C C . LYS A 1 87 ? 25.918 15.883 -52.740 1.00 50.09 87 LYS A C 1
ATOM 693 O O . LYS A 1 87 ? 24.924 15.920 -53.466 1.00 50.09 87 LYS A O 1
ATOM 698 N N . PRO A 1 88 ? 26.823 16.876 -52.721 1.00 43.53 88 PRO A N 1
ATOM 699 C CA . PRO A 1 88 ? 26.887 17.866 -53.784 1.00 43.53 88 PRO A CA 1
ATOM 700 C C . PRO A 1 88 ? 27.183 17.121 -55.091 1.00 43.53 88 PRO A C 1
ATOM 702 O O . PRO A 1 88 ? 28.296 16.644 -55.318 1.00 43.53 88 PRO A O 1
ATOM 705 N N . THR A 1 89 ? 26.172 16.942 -55.934 1.00 47.41 89 THR A N 1
ATOM 706 C CA . THR A 1 89 ? 26.354 16.579 -57.340 1.00 47.41 89 THR A CA 1
ATOM 707 C C . THR A 1 89 ? 26.888 17.796 -58.076 1.00 47.41 89 THR A C 1
ATOM 709 O O . THR A 1 89 ? 26.126 18.501 -58.714 1.00 47.41 89 THR A O 1
ATOM 712 N N . ASP A 1 90 ? 28.190 18.034 -57.951 1.00 44.25 90 ASP A N 1
ATOM 713 C CA . ASP A 1 90 ? 28.972 18.850 -58.878 1.00 44.25 90 ASP A CA 1
ATOM 714 C C . ASP A 1 90 ? 30.417 18.345 -58.861 1.00 44.25 90 ASP A C 1
ATOM 716 O O . ASP A 1 90 ? 31.307 18.875 -58.197 1.00 44.25 90 ASP A O 1
ATOM 720 N N . GLN A 1 91 ? 30.653 17.258 -59.593 1.00 39.53 91 GLN A N 1
ATOM 721 C CA . GLN A 1 91 ? 31.995 16.909 -60.037 1.00 39.53 91 GLN A CA 1
ATOM 722 C C . GLN A 1 91 ? 31.914 16.592 -61.538 1.00 39.53 91 GLN A C 1
ATOM 724 O O . GLN A 1 91 ? 31.278 15.601 -61.910 1.00 39.53 91 GLN A O 1
ATOM 729 N N . PRO A 1 92 ? 32.476 17.449 -62.417 1.00 42.59 92 PRO A N 1
ATOM 730 C CA . PRO A 1 92 ? 32.459 17.217 -63.855 1.00 42.59 92 PRO A CA 1
ATOM 731 C C . PRO A 1 92 ? 33.246 15.946 -64.220 1.00 42.59 92 PRO A C 1
ATOM 733 O O . PRO A 1 92 ? 34.167 15.562 -63.493 1.00 42.59 92 PRO A O 1
ATOM 736 N N . PRO A 1 93 ? 32.915 15.288 -65.346 1.00 38.84 93 PRO A N 1
ATOM 737 C CA . PRO A 1 93 ? 33.518 14.015 -65.717 1.00 38.84 93 PRO A CA 1
ATOM 738 C C . PRO A 1 93 ? 35.004 14.197 -66.055 1.00 38.84 93 PRO A C 1
ATOM 740 O O . PRO A 1 93 ? 35.361 14.957 -66.954 1.00 38.84 93 PRO A O 1
ATOM 743 N N . ALA A 1 94 ? 35.877 13.475 -65.350 1.00 39.12 94 ALA A N 1
ATOM 744 C CA . ALA A 1 94 ? 37.280 13.333 -65.727 1.00 39.12 94 ALA A CA 1
ATOM 745 C C . ALA A 1 94 ? 37.426 12.318 -66.886 1.00 39.12 94 ALA A C 1
ATOM 747 O O . ALA A 1 94 ? 36.667 11.344 -66.945 1.00 39.12 94 ALA A O 1
ATOM 748 N N . PRO A 1 95 ? 38.379 12.526 -67.815 1.00 40.75 95 PRO A N 1
ATOM 749 C CA . PRO A 1 95 ? 38.476 11.754 -69.048 1.00 40.75 95 PRO A CA 1
ATOM 750 C C . PRO A 1 95 ? 39.024 10.340 -68.824 1.00 40.75 95 PRO A C 1
ATOM 752 O O . PRO A 1 95 ? 39.874 10.097 -67.969 1.00 40.75 95 PRO A O 1
ATOM 755 N N . SER A 1 96 ? 38.546 9.408 -69.653 1.00 44.47 96 SER A N 1
ATOM 756 C CA . SER A 1 96 ? 39.057 8.043 -69.761 1.00 44.47 96 SER A CA 1
ATOM 757 C C . SER A 1 96 ? 40.543 8.004 -70.116 1.00 44.47 96 SER A C 1
ATOM 759 O O . SER A 1 96 ? 40.965 8.596 -71.107 1.00 44.47 96 SER A O 1
ATOM 761 N N . ALA A 1 97 ? 41.297 7.178 -69.392 1.00 36.19 97 ALA A N 1
ATOM 762 C CA . ALA A 1 97 ? 42.524 6.572 -69.888 1.00 36.19 97 ALA A CA 1
ATOM 763 C C . ALA A 1 97 ? 42.531 5.079 -69.535 1.00 36.19 97 ALA A C 1
ATOM 765 O O . ALA A 1 97 ? 42.338 4.669 -68.392 1.00 36.19 97 ALA A O 1
ATOM 766 N N . SER A 1 98 ? 42.694 4.276 -70.577 1.00 37.28 98 SER A N 1
ATOM 767 C CA . SER A 1 98 ? 42.785 2.821 -70.603 1.00 37.28 98 SER A CA 1
ATOM 768 C C . SER A 1 98 ? 44.093 2.286 -70.012 1.00 37.28 98 SER A C 1
ATOM 770 O O . SER A 1 98 ? 45.139 2.872 -70.272 1.00 37.28 98 SER A O 1
ATOM 772 N N . ALA A 1 99 ? 44.033 1.103 -69.387 1.00 35.00 99 ALA A N 1
ATOM 773 C CA . ALA A 1 99 ? 44.855 -0.094 -69.667 1.00 35.00 99 ALA A CA 1
ATOM 774 C C . ALA A 1 99 ? 45.163 -0.890 -68.385 1.00 35.00 99 ALA A C 1
ATOM 776 O O . ALA A 1 99 ? 45.667 -0.344 -67.411 1.00 35.00 99 ALA A O 1
ATOM 777 N N . GLY A 1 100 ? 44.918 -2.205 -68.418 1.00 33.41 100 GLY A N 1
ATOM 778 C CA . GLY A 1 100 ? 45.407 -3.132 -67.391 1.00 33.41 100 GLY A CA 1
ATOM 779 C C . GLY A 1 100 ? 44.473 -4.306 -67.114 1.00 33.41 100 GLY A C 1
ATOM 780 O O . GLY A 1 100 ? 43.697 -4.289 -66.169 1.00 33.41 100 GLY A O 1
ATOM 781 N N . ARG A 1 101 ? 44.549 -5.338 -67.954 1.00 31.84 101 ARG A N 1
ATOM 782 C CA . ARG A 1 101 ? 43.820 -6.609 -67.843 1.00 31.84 101 ARG A CA 1
ATOM 783 C C . ARG A 1 101 ? 44.609 -7.606 -66.984 1.00 31.84 101 ARG A C 1
ATOM 785 O O . ARG A 1 101 ? 45.753 -7.875 -67.322 1.00 31.84 101 ARG A O 1
ATOM 792 N N . ALA A 1 102 ? 43.966 -8.242 -66.001 1.00 38.94 102 ALA A N 1
ATOM 793 C CA . ALA A 1 102 ? 44.130 -9.671 -65.679 1.00 38.94 102 ALA A CA 1
ATOM 794 C C . ALA A 1 102 ? 42.971 -10.158 -64.770 1.00 38.94 102 ALA A C 1
ATOM 796 O O . ALA A 1 102 ? 42.564 -9.415 -63.878 1.00 38.94 102 ALA A O 1
ATOM 797 N N . PRO A 1 103 ? 42.401 -11.361 -64.993 1.00 41.84 103 PRO A N 1
ATOM 798 C CA . PRO A 1 103 ? 41.131 -11.784 -64.398 1.00 41.84 103 PRO A CA 1
ATOM 799 C C . PRO A 1 103 ? 41.311 -12.658 -63.145 1.00 41.84 103 PRO A C 1
ATOM 801 O O . PRO A 1 103 ? 42.210 -13.493 -63.099 1.00 41.84 103 PRO A O 1
ATOM 804 N N . GLN A 1 104 ? 40.392 -12.554 -62.179 1.00 44.06 104 GLN A N 1
ATOM 805 C CA . GLN A 1 104 ? 40.178 -13.599 -61.167 1.00 44.06 104 GLN A CA 1
ATOM 806 C C . GLN A 1 104 ? 38.695 -14.015 -61.102 1.00 44.06 104 GLN A C 1
ATOM 808 O O . GLN A 1 104 ? 37.815 -13.175 -61.309 1.00 44.06 104 GLN A O 1
ATOM 813 N N . PRO A 1 105 ? 38.403 -15.315 -60.897 1.00 45.22 105 PRO A N 1
ATOM 814 C CA . PRO A 1 105 ? 37.103 -15.905 -61.191 1.00 45.22 105 PRO A CA 1
ATOM 815 C C . PRO A 1 105 ? 36.060 -15.700 -60.086 1.00 45.22 105 PRO A C 1
ATOM 817 O O . PRO A 1 105 ? 36.346 -15.731 -58.891 1.00 45.22 105 PRO A O 1
ATOM 820 N N . ARG A 1 106 ? 34.806 -15.570 -60.535 1.00 37.34 106 ARG A N 1
ATOM 821 C CA . ARG A 1 106 ? 33.574 -15.576 -59.738 1.00 37.34 106 ARG A CA 1
ATOM 822 C C . ARG A 1 106 ? 33.480 -16.813 -58.839 1.00 37.34 106 ARG A C 1
ATOM 824 O O . ARG A 1 106 ? 33.539 -17.937 -59.333 1.00 37.34 106 ARG A O 1
ATOM 831 N N . ARG A 1 107 ? 33.120 -16.599 -57.571 1.00 42.16 107 ARG A N 1
ATOM 832 C CA . ARG A 1 107 ? 32.275 -17.537 -56.822 1.00 42.16 107 ARG A CA 1
ATOM 833 C C . ARG A 1 107 ? 30.938 -16.878 -56.520 1.00 42.16 107 ARG A C 1
ATOM 835 O O . ARG A 1 107 ? 30.865 -15.810 -55.925 1.00 42.16 107 ARG A O 1
ATOM 842 N N . VAL A 1 108 ? 29.903 -17.535 -57.019 1.00 37.62 108 VAL A N 1
ATOM 843 C CA . VAL A 1 108 ? 28.488 -17.235 -56.835 1.00 37.62 108 VAL A CA 1
ATOM 844 C C . VAL A 1 108 ? 28.070 -17.873 -55.511 1.00 37.62 108 VAL A C 1
ATOM 846 O O . VAL A 1 108 ? 28.323 -19.060 -55.317 1.00 37.62 108 VAL A O 1
ATOM 849 N N . ALA A 1 109 ? 27.443 -17.112 -54.617 1.00 44.84 109 ALA A N 1
ATOM 850 C CA . ALA A 1 109 ? 26.709 -17.656 -53.477 1.00 44.84 109 ALA A CA 1
ATOM 851 C C . ALA A 1 109 ? 25.252 -17.158 -53.567 1.00 44.84 109 ALA A C 1
ATOM 853 O O . ALA A 1 109 ? 25.047 -15.951 -53.723 1.00 44.84 109 ALA A O 1
ATOM 854 N N . PRO A 1 110 ? 24.250 -18.054 -53.558 1.00 54.53 110 PRO A N 1
ATOM 855 C CA . PRO A 1 110 ? 22.840 -17.687 -53.673 1.00 54.53 110 PRO A CA 1
ATOM 856 C C . PRO A 1 110 ? 22.275 -17.111 -52.358 1.00 54.53 110 PRO A C 1
ATOM 858 O O . PRO A 1 110 ? 22.791 -17.420 -51.283 1.00 54.53 110 PRO A O 1
ATOM 861 N N . PRO A 1 111 ? 21.195 -16.306 -52.413 1.00 43.44 111 PRO A N 1
ATOM 862 C CA . PRO A 1 111 ? 20.528 -15.790 -51.225 1.00 43.44 111 PRO A CA 1
ATOM 863 C C . PRO A 1 111 ? 19.631 -16.874 -50.614 1.00 43.44 111 PRO A C 1
ATOM 865 O O . PRO A 1 111 ? 18.652 -17.298 -51.226 1.00 43.44 111 PRO A O 1
ATOM 868 N N . ALA A 1 112 ? 19.931 -17.306 -49.390 1.00 36.69 112 ALA A N 1
ATOM 869 C CA . ALA A 1 112 ? 19.008 -18.126 -48.615 1.00 36.69 112 ALA A CA 1
ATOM 870 C C . ALA A 1 112 ? 17.979 -17.216 -47.925 1.00 36.69 112 ALA A C 1
ATOM 872 O O . ALA A 1 112 ? 18.251 -16.605 -46.895 1.00 36.69 112 ALA A O 1
ATOM 873 N N . ARG A 1 113 ? 16.788 -17.117 -48.526 1.00 39.69 113 ARG A N 1
ATOM 874 C CA . ARG A 1 113 ? 15.543 -16.849 -47.799 1.00 39.69 113 ARG A CA 1
ATOM 875 C C . ARG A 1 113 ? 14.993 -18.189 -47.326 1.00 39.69 113 ARG A C 1
ATOM 877 O O . ARG A 1 113 ? 14.693 -19.035 -48.162 1.00 39.69 113 ARG A O 1
ATOM 884 N N . THR A 1 114 ? 14.762 -18.323 -46.027 1.00 37.91 114 THR A N 1
ATOM 885 C CA . THR A 1 114 ? 13.800 -19.280 -45.469 1.00 37.91 114 THR A CA 1
ATOM 886 C C . THR A 1 114 ? 12.971 -18.562 -44.410 1.00 37.91 114 THR A C 1
ATOM 888 O O . THR A 1 114 ? 13.479 -18.175 -43.366 1.00 37.91 114 THR A O 1
ATOM 891 N N . THR A 1 115 ? 11.738 -18.276 -44.829 1.00 36.66 115 THR A N 1
ATOM 892 C CA . THR A 1 115 ? 10.446 -18.305 -44.121 1.00 36.66 115 THR A CA 1
ATOM 893 C C . THR A 1 115 ? 10.345 -18.024 -42.608 1.00 36.66 115 THR A C 1
ATOM 895 O O . THR A 1 115 ? 11.062 -18.631 -41.819 1.00 36.66 115 THR A O 1
ATOM 898 N N . PRO A 1 116 ? 9.349 -17.208 -42.196 1.00 44.81 116 PRO A N 1
ATOM 899 C CA . PRO A 1 116 ? 8.912 -17.072 -40.810 1.00 44.81 116 PRO A CA 1
ATOM 900 C C . PRO A 1 116 ? 8.023 -18.261 -40.420 1.00 44.81 116 PRO A C 1
ATOM 902 O O . PRO A 1 116 ? 7.020 -18.527 -41.083 1.00 44.81 116 PRO A O 1
ATOM 905 N N . GLU A 1 117 ? 8.375 -18.957 -39.342 1.00 35.44 117 GLU A N 1
ATOM 906 C CA . GLU A 1 117 ? 7.530 -19.981 -38.727 1.00 35.44 117 GLU A CA 1
ATOM 907 C C . GLU A 1 117 ? 7.097 -19.507 -37.338 1.00 35.44 117 GLU A C 1
ATOM 909 O O . GLU A 1 117 ? 7.902 -19.074 -36.513 1.00 35.44 117 GLU A O 1
ATOM 914 N N . ALA A 1 118 ? 5.782 -19.512 -37.148 1.00 41.28 118 ALA A N 1
ATOM 915 C CA . ALA A 1 118 ? 5.084 -19.091 -35.951 1.00 41.28 118 ALA A CA 1
ATOM 916 C C . ALA A 1 118 ? 5.285 -20.089 -34.800 1.00 41.28 118 ALA A C 1
ATOM 918 O O . ALA A 1 118 ? 5.247 -21.299 -35.004 1.00 41.28 118 ALA A O 1
ATOM 919 N N . GLY A 1 119 ? 5.396 -19.578 -33.573 1.00 31.98 119 GLY A N 1
ATOM 920 C CA . GLY A 1 119 ? 5.328 -20.394 -32.362 1.00 31.98 119 GLY A CA 1
ATOM 921 C C . GLY A 1 119 ? 5.650 -19.574 -31.119 1.00 31.98 119 GLY A C 1
ATOM 922 O O . GLY A 1 119 ? 6.808 -19.270 -30.860 1.00 31.98 119 GLY A O 1
ATOM 923 N N . GLY A 1 120 ? 4.612 -19.175 -30.381 1.00 41.91 120 GLY A N 1
ATOM 924 C CA . GLY A 1 120 ? 4.682 -18.296 -29.214 1.00 41.91 120 GLY A CA 1
ATOM 925 C C . GLY A 1 120 ? 5.746 -18.682 -28.183 1.00 41.91 120 GLY A C 1
ATOM 926 O O . GLY A 1 120 ? 5.628 -19.697 -27.508 1.00 41.91 120 GLY A O 1
ATOM 927 N N . ALA A 1 121 ? 6.750 -17.819 -28.034 1.00 42.09 121 ALA A N 1
ATOM 928 C CA . ALA A 1 121 ? 7.645 -17.766 -26.873 1.00 42.09 121 ALA A CA 1
ATOM 929 C C . ALA A 1 121 ? 8.360 -16.402 -26.735 1.00 42.09 121 ALA A C 1
ATOM 931 O O . ALA A 1 121 ? 9.366 -16.291 -26.039 1.00 42.09 121 ALA A O 1
ATOM 932 N N . GLN A 1 122 ? 7.869 -15.344 -27.388 1.00 35.97 122 GLN A N 1
ATOM 933 C CA . GLN A 1 122 ? 8.520 -14.029 -27.408 1.00 35.97 122 GLN A CA 1
ATOM 934 C C . GLN A 1 122 ? 7.619 -12.969 -26.773 1.00 35.97 122 GLN A C 1
ATOM 936 O O . GLN A 1 122 ? 6.995 -12.166 -27.449 1.00 35.97 122 GLN A O 1
ATOM 941 N N . ALA A 1 123 ? 7.513 -13.024 -25.448 1.00 41.09 123 ALA A N 1
ATOM 942 C CA . ALA A 1 123 ? 7.118 -11.882 -24.613 1.00 41.09 123 ALA A CA 1
ATOM 943 C C . ALA A 1 123 ? 7.758 -11.941 -23.210 1.00 41.09 123 ALA A C 1
ATOM 945 O O . ALA A 1 123 ? 7.473 -11.115 -22.347 1.00 41.09 123 ALA A O 1
ATOM 946 N N . GLN A 1 124 ? 8.619 -12.935 -22.949 1.00 44.03 124 GLN A N 1
ATOM 947 C CA . GLN A 1 124 ? 9.323 -13.087 -21.672 1.00 44.03 124 GLN A CA 1
ATOM 948 C C . GLN A 1 124 ? 10.677 -12.356 -21.637 1.00 44.03 124 GLN A C 1
ATOM 950 O O . GLN A 1 124 ? 11.275 -12.261 -20.565 1.00 44.03 124 GLN A O 1
ATOM 955 N N . SER A 1 125 ? 11.144 -11.803 -22.763 1.00 51.88 125 SER A N 1
ATOM 956 C CA . SER A 1 125 ? 12.481 -11.205 -22.902 1.00 51.88 125 SER A CA 1
ATOM 957 C C . SER A 1 125 ? 12.555 -9.683 -22.765 1.00 51.88 125 SER A C 1
ATOM 959 O O . SER A 1 125 ? 13.661 -9.172 -22.632 1.00 51.88 125 SER A O 1
ATOM 961 N N . ASP A 1 126 ? 11.431 -8.960 -22.769 1.00 66.75 126 ASP A N 1
ATOM 962 C CA . ASP A 1 126 ? 11.477 -7.499 -22.994 1.00 66.75 126 ASP A CA 1
ATOM 963 C C . ASP A 1 126 ? 11.333 -6.671 -21.712 1.00 66.75 126 ASP A C 1
ATOM 965 O O . ASP A 1 126 ? 11.579 -5.466 -21.701 1.00 66.75 126 ASP A O 1
ATOM 969 N N . LEU A 1 127 ? 10.956 -7.313 -20.604 1.00 71.31 127 LEU A N 1
ATOM 970 C CA . LEU A 1 127 ? 10.943 -6.658 -19.299 1.00 71.31 127 LEU A CA 1
ATOM 971 C C . LEU A 1 127 ? 12.366 -6.643 -18.712 1.00 71.31 127 LEU A C 1
ATOM 973 O O . LEU A 1 127 ? 12.992 -7.711 -18.710 1.00 71.31 127 LEU A O 1
ATOM 977 N N . PRO A 1 128 ? 12.834 -5.512 -18.144 1.00 77.62 128 PRO A N 1
ATOM 978 C CA . PRO A 1 128 ? 14.141 -5.367 -17.515 1.00 77.62 128 PRO A CA 1
ATOM 979 C C . PRO A 1 128 ? 14.460 -6.468 -16.506 1.00 77.62 128 PRO A C 1
ATOM 981 O O . PRO A 1 128 ? 13.574 -7.185 -16.019 1.00 77.62 128 PRO A O 1
ATOM 984 N N . ASP A 1 129 ? 15.749 -6.600 -16.208 1.00 85.00 129 ASP A N 1
ATOM 985 C CA . ASP A 1 129 ? 16.247 -7.509 -15.181 1.00 85.00 129 ASP A CA 1
ATOM 986 C C . ASP A 1 129 ? 16.596 -6.789 -13.869 1.00 85.00 129 ASP A C 1
ATOM 988 O O . ASP A 1 129 ? 17.644 -7.006 -13.264 1.00 85.00 129 ASP A O 1
ATOM 992 N N . ASP A 1 130 ? 15.712 -5.894 -13.448 1.00 84.81 130 ASP A N 1
ATOM 993 C CA . ASP A 1 130 ? 15.780 -5.194 -12.174 1.00 84.81 130 ASP A CA 1
ATOM 994 C C . ASP A 1 130 ? 14.362 -4.829 -11.717 1.00 84.81 130 ASP A C 1
ATOM 996 O O . ASP A 1 130 ? 13.451 -4.649 -12.530 1.00 84.81 130 ASP A O 1
ATOM 1000 N N . ASP A 1 131 ? 14.155 -4.769 -10.406 1.00 81.38 131 ASP A N 1
ATOM 1001 C CA . ASP A 1 131 ? 12.850 -4.520 -9.794 1.00 81.38 131 ASP A CA 1
ATOM 1002 C C . ASP A 1 131 ? 12.263 -3.159 -10.194 1.00 81.38 131 ASP A C 1
ATOM 1004 O O . ASP A 1 131 ? 11.101 -3.084 -10.601 1.00 81.38 1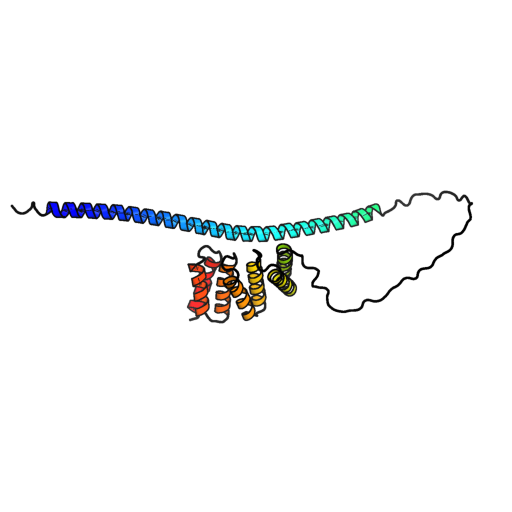31 ASP A O 1
ATOM 1008 N N . ARG A 1 132 ? 13.075 -2.098 -10.163 1.00 83.25 132 ARG A N 1
ATOM 1009 C CA . ARG A 1 132 ? 12.666 -0.733 -10.528 1.00 83.25 132 ARG A CA 1
ATOM 1010 C C . ARG A 1 132 ? 12.255 -0.614 -11.990 1.00 83.25 132 ARG A C 1
ATOM 1012 O O . ARG A 1 132 ? 11.212 -0.028 -12.276 1.00 83.25 132 ARG A O 1
ATOM 1019 N N . GLY A 1 133 ? 13.035 -1.173 -12.910 1.00 80.44 133 GLY A N 1
ATOM 1020 C CA . GLY A 1 133 ? 12.737 -1.173 -14.339 1.00 80.44 133 GLY A CA 1
ATOM 1021 C C . GLY A 1 133 ? 11.453 -1.935 -14.662 1.00 80.44 133 GLY A C 1
ATOM 1022 O O . GLY A 1 133 ? 10.640 -1.473 -15.464 1.00 80.44 133 GLY A O 1
ATOM 1023 N N . ILE A 1 134 ? 11.217 -3.074 -14.001 1.00 86.88 134 ILE A N 1
ATOM 1024 C CA . ILE A 1 134 ? 9.955 -3.813 -14.146 1.00 86.88 134 ILE A CA 1
ATOM 1025 C C . ILE A 1 134 ? 8.780 -2.995 -13.593 1.00 86.88 134 ILE A C 1
ATOM 1027 O O . ILE A 1 134 ? 7.758 -2.874 -14.270 1.00 86.88 134 ILE A O 1
ATOM 1031 N N . TYR A 1 135 ? 8.924 -2.415 -12.398 1.00 85.25 135 TYR A N 1
ATOM 1032 C CA . TYR A 1 135 ? 7.892 -1.585 -11.770 1.00 85.25 135 TYR A CA 1
ATOM 1033 C C . TYR A 1 135 ? 7.512 -0.383 -12.640 1.00 85.25 135 TYR A C 1
ATOM 1035 O O . TYR A 1 135 ? 6.336 -0.080 -12.810 1.00 85.25 135 TYR A O 1
ATOM 1043 N N . GLN A 1 136 ? 8.501 0.269 -13.248 1.00 81.38 136 GLN A N 1
ATOM 1044 C CA . GLN A 1 136 ? 8.301 1.389 -14.165 1.00 81.38 136 GLN A CA 1
ATOM 1045 C C . GLN A 1 136 ? 7.458 1.021 -15.375 1.00 81.38 136 GLN A C 1
ATOM 1047 O O . GLN A 1 136 ? 6.542 1.760 -15.723 1.00 81.38 136 GLN A O 1
ATOM 1052 N N . ILE A 1 137 ? 7.754 -0.115 -16.011 1.00 82.69 137 ILE A N 1
ATOM 1053 C CA . ILE A 1 137 ? 6.953 -0.586 -17.142 1.00 82.69 137 ILE A CA 1
ATOM 1054 C C . ILE A 1 137 ? 5.535 -0.900 -16.684 1.00 82.69 137 ILE A C 1
ATOM 1056 O O . ILE A 1 137 ? 4.585 -0.511 -17.357 1.00 82.69 137 ILE A O 1
ATOM 1060 N N . ALA A 1 138 ? 5.391 -1.557 -15.532 1.00 88.56 138 ALA A N 1
ATOM 1061 C CA . ALA A 1 138 ? 4.084 -1.878 -14.982 1.00 88.56 138 ALA A CA 1
ATOM 1062 C C . ALA A 1 138 ? 3.248 -0.610 -14.742 1.00 88.56 138 ALA A C 1
ATOM 1064 O O . ALA A 1 138 ? 2.108 -0.518 -15.189 1.00 88.56 138 ALA A O 1
ATOM 1065 N N . TYR A 1 139 ? 3.842 0.398 -14.105 1.00 81.50 139 TYR A N 1
ATOM 1066 C CA . TYR A 1 139 ? 3.180 1.664 -13.815 1.00 81.50 139 TYR A CA 1
ATOM 1067 C C . TYR A 1 139 ? 2.871 2.467 -15.084 1.00 81.50 139 TYR A C 1
ATOM 1069 O O . TYR A 1 139 ? 1.776 3.006 -15.222 1.00 81.50 139 TYR A O 1
ATOM 1077 N N . ALA A 1 140 ? 3.803 2.532 -16.040 1.00 78.88 140 ALA A N 1
ATOM 1078 C CA . ALA A 1 140 ? 3.574 3.197 -17.320 1.00 78.88 140 ALA A CA 1
ATOM 1079 C C . ALA A 1 140 ? 2.420 2.547 -18.098 1.00 78.88 140 ALA A C 1
ATOM 1081 O O . ALA A 1 140 ? 1.602 3.261 -18.671 1.00 78.88 140 ALA A O 1
ATOM 1082 N N . ALA A 1 141 ? 2.315 1.215 -18.064 1.00 82.56 141 ALA A N 1
ATOM 1083 C CA . ALA A 1 141 ? 1.201 0.491 -18.666 1.00 82.56 141 ALA A CA 1
ATOM 1084 C C . ALA A 1 141 ? -0.142 0.852 -18.008 1.00 82.56 141 ALA A C 1
ATOM 1086 O O . ALA A 1 141 ? -1.116 1.088 -18.716 1.00 82.56 141 ALA A O 1
ATOM 1087 N N . MET A 1 142 ? -0.189 1.022 -16.680 1.00 82.81 142 MET A N 1
ATOM 1088 C CA . MET A 1 142 ? -1.397 1.521 -16.002 1.00 82.81 142 MET A CA 1
ATOM 1089 C C . MET A 1 142 ? -1.801 2.925 -16.473 1.00 82.81 142 MET A C 1
ATOM 1091 O O . MET A 1 142 ? -2.982 3.183 -16.675 1.00 82.81 142 MET A O 1
ATOM 1095 N N . GLN A 1 143 ? -0.839 3.830 -16.682 1.00 80.50 143 GLN A N 1
ATOM 1096 C CA . GLN A 1 143 ? -1.120 5.179 -17.201 1.00 80.50 143 GLN A CA 1
ATOM 1097 C C . GLN A 1 143 ? -1.614 5.172 -18.656 1.00 80.50 143 GLN A C 1
ATOM 1099 O O . GLN A 1 143 ? -2.228 6.136 -19.106 1.00 80.50 143 GLN A O 1
ATOM 1104 N N . GLN A 1 144 ? -1.331 4.098 -19.392 1.00 81.19 144 GLN A N 1
ATOM 1105 C CA . GLN A 1 144 ? -1.761 3.889 -20.774 1.00 81.19 144 GLN A CA 1
ATOM 1106 C C . GLN A 1 144 ? -3.054 3.069 -20.880 1.00 81.19 144 GLN A C 1
ATOM 1108 O O . GLN A 1 144 ? -3.445 2.734 -21.995 1.00 81.19 144 GLN A O 1
ATOM 1113 N N . ASP A 1 145 ? -3.708 2.762 -19.753 1.00 83.38 145 ASP A N 1
ATOM 1114 C CA . ASP A 1 145 ? -4.896 1.900 -19.692 1.00 83.38 145 ASP A CA 1
ATOM 1115 C C . ASP A 1 145 ? -4.644 0.495 -20.287 1.00 83.38 145 ASP A C 1
ATOM 1117 O O . ASP A 1 145 ? -5.518 -0.118 -20.896 1.00 83.38 145 ASP A O 1
ATOM 1121 N N . ASP A 1 146 ? -3.418 -0.026 -20.116 1.00 88.50 146 ASP A N 1
ATOM 1122 C CA . ASP A 1 146 ? -3.009 -1.390 -20.481 1.00 88.50 146 ASP A CA 1
ATOM 1123 C C . ASP A 1 146 ? -2.832 -2.256 -19.213 1.00 88.50 146 ASP A C 1
ATOM 1125 O O . ASP A 1 146 ? -1.708 -2.460 -18.722 1.00 88.50 146 ASP A O 1
ATOM 1129 N N . PRO A 1 147 ? -3.936 -2.771 -18.637 1.00 87.88 147 PRO A N 1
ATOM 1130 C CA . PRO A 1 147 ? -3.885 -3.584 -17.427 1.00 87.88 147 PRO A CA 1
ATOM 1131 C C . PRO A 1 147 ? -3.175 -4.925 -17.652 1.00 87.88 147 PRO A C 1
ATOM 1133 O O . PRO A 1 147 ? -2.527 -5.428 -16.734 1.00 87.88 147 PRO A O 1
ATOM 1136 N N . ASP A 1 148 ? -3.224 -5.492 -18.859 1.00 94.44 148 ASP A N 1
ATOM 1137 C CA . ASP A 1 148 ? -2.595 -6.780 -19.160 1.00 94.44 148 ASP A CA 1
ATOM 1138 C C . ASP A 1 148 ? -1.071 -6.698 -19.035 1.00 94.44 148 ASP A C 1
ATOM 1140 O O . ASP A 1 148 ? -0.429 -7.568 -18.433 1.00 94.44 148 ASP A O 1
ATOM 1144 N N . THR A 1 149 ? -0.464 -5.648 -19.593 1.00 91.94 149 THR A N 1
ATOM 1145 C CA . THR A 1 149 ? 0.980 -5.424 -19.466 1.00 91.94 149 THR A CA 1
ATOM 1146 C C . THR A 1 149 ? 1.371 -5.093 -18.030 1.00 91.94 149 THR A C 1
ATOM 1148 O O . THR A 1 149 ? 2.359 -5.650 -17.536 1.00 91.94 149 THR A O 1
ATOM 1151 N N . ALA A 1 150 ? 0.578 -4.274 -17.333 1.00 89.69 150 ALA A N 1
ATOM 1152 C CA . ALA A 1 150 ? 0.809 -3.952 -15.928 1.00 89.69 150 ALA A CA 1
ATOM 1153 C C . ALA A 1 150 ? 0.817 -5.210 -15.044 1.00 89.69 150 ALA A C 1
ATOM 1155 O O . ALA A 1 150 ? 1.774 -5.446 -14.299 1.00 89.69 150 ALA A O 1
ATOM 1156 N N . VAL A 1 151 ? -0.196 -6.072 -15.187 1.00 97.44 151 VAL A N 1
ATOM 1157 C CA . VAL A 1 151 ? -0.322 -7.320 -14.4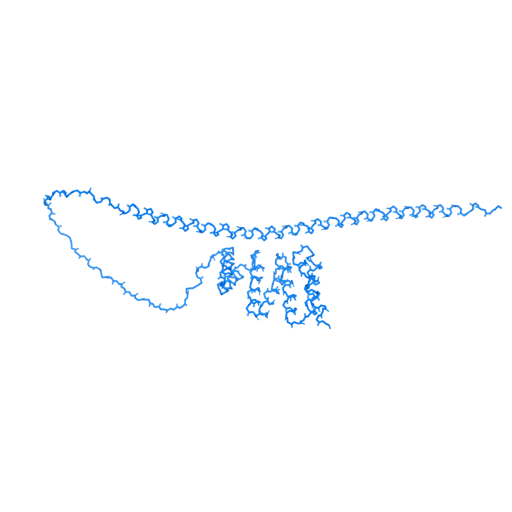23 1.00 97.44 151 VAL A CA 1
ATOM 1158 C C . VAL A 1 151 ? 0.872 -8.238 -14.667 1.00 97.44 151 VAL A C 1
ATOM 1160 O O . VAL A 1 151 ? 1.489 -8.705 -13.705 1.00 97.44 151 VAL A O 1
ATOM 1163 N N . ARG A 1 152 ? 1.254 -8.469 -15.933 1.00 96.88 152 ARG A N 1
ATOM 1164 C CA . ARG A 1 152 ? 2.413 -9.321 -16.259 1.00 96.88 152 ARG A CA 1
ATOM 1165 C C . ARG A 1 152 ? 3.703 -8.789 -15.635 1.00 96.88 152 ARG A C 1
ATOM 1167 O O . ARG A 1 152 ? 4.505 -9.573 -15.124 1.00 96.88 152 ARG A O 1
ATOM 1174 N N . ALA A 1 153 ? 3.910 -7.474 -15.673 1.00 91.62 153 ALA A N 1
ATOM 1175 C CA . ALA A 1 153 ? 5.105 -6.848 -15.128 1.00 91.62 153 ALA A CA 1
ATOM 1176 C C . ALA A 1 153 ? 5.148 -6.933 -13.592 1.00 91.62 153 ALA A C 1
ATOM 1178 O O . ALA A 1 153 ? 6.135 -7.434 -13.050 1.00 91.62 153 ALA A O 1
ATOM 1179 N N . PHE A 1 154 ? 4.074 -6.577 -12.881 1.00 96.62 154 PHE A N 1
ATOM 1180 C CA . PHE A 1 154 ? 4.030 -6.721 -11.419 1.00 96.62 154 PHE A CA 1
ATOM 1181 C C . PHE A 1 154 ? 4.171 -8.178 -10.966 1.00 96.62 154 PHE A C 1
ATOM 1183 O O . PHE A 1 154 ? 4.913 -8.461 -10.027 1.00 96.62 154 PHE A O 1
ATOM 1190 N N . GLN A 1 155 ? 3.550 -9.133 -11.665 1.00 97.69 155 GLN A N 1
ATOM 1191 C CA . GLN A 1 155 ? 3.740 -10.557 -11.373 1.00 97.69 155 GLN A CA 1
ATOM 1192 C C . GLN A 1 155 ? 5.194 -11.003 -11.576 1.00 97.69 155 GLN A C 1
ATOM 1194 O O . GLN A 1 155 ? 5.713 -11.789 -10.779 1.00 97.69 155 GLN A O 1
ATOM 1199 N N . LYS A 1 156 ? 5.881 -10.497 -12.612 1.00 95.88 156 LYS A N 1
ATOM 1200 C CA . LYS A 1 156 ? 7.314 -10.758 -12.810 1.00 95.88 156 LYS A CA 1
ATOM 1201 C C . LYS A 1 156 ? 8.142 -10.177 -11.663 1.00 95.88 156 LYS A C 1
ATOM 1203 O O . LYS A 1 156 ? 9.024 -10.883 -11.173 1.00 95.88 156 LYS A O 1
ATOM 1208 N N . LEU A 1 157 ? 7.852 -8.946 -11.228 1.00 94.75 157 LEU A N 1
ATOM 1209 C CA . LEU A 1 157 ? 8.525 -8.304 -10.093 1.00 94.75 157 LEU A CA 1
ATOM 1210 C C . LEU A 1 157 ? 8.397 -9.171 -8.844 1.00 94.75 157 LEU A C 1
ATOM 1212 O O . LEU A 1 157 ? 9.409 -9.575 -8.288 1.00 94.75 157 LEU A O 1
ATOM 1216 N N . LEU A 1 158 ? 7.175 -9.549 -8.471 1.00 97.44 158 LEU A N 1
ATOM 1217 C CA . LEU A 1 158 ? 6.914 -10.358 -7.279 1.00 97.44 158 LEU A CA 1
ATOM 1218 C C . LEU A 1 158 ? 7.557 -11.743 -7.347 1.00 97.44 158 LEU A C 1
ATOM 1220 O O . LEU A 1 158 ? 8.042 -12.262 -6.348 1.00 97.44 158 LEU A O 1
ATOM 1224 N N . LYS A 1 159 ? 7.601 -12.350 -8.536 1.00 97.38 159 LYS A N 1
ATOM 1225 C CA . LYS A 1 159 ? 8.240 -13.655 -8.722 1.00 97.38 159 LYS A CA 1
ATOM 1226 C C . LYS A 1 159 ? 9.763 -13.580 -8.617 1.00 97.38 159 LYS A C 1
ATOM 1228 O O . LYS A 1 159 ? 10.380 -14.512 -8.108 1.00 97.38 159 LYS A O 1
ATOM 1233 N N . LYS A 1 160 ? 10.378 -12.532 -9.171 1.00 96.00 160 LYS A N 1
ATOM 1234 C CA . LYS A 1 160 ? 11.839 -12.431 -9.292 1.00 96.00 160 LYS A CA 1
ATOM 1235 C C . LYS A 1 160 ? 12.488 -11.713 -8.111 1.00 96.00 160 LYS A C 1
ATOM 1237 O O . LYS A 1 160 ? 13.594 -12.069 -7.719 1.00 96.00 160 LYS A O 1
ATOM 1242 N N . PHE A 1 161 ? 11.785 -10.744 -7.542 1.00 93.81 161 PHE A N 1
ATOM 1243 C CA . PHE A 1 161 ? 12.246 -9.868 -6.474 1.00 93.81 161 PHE A CA 1
ATOM 1244 C C . PHE A 1 161 ? 11.218 -9.805 -5.324 1.00 93.81 161 PHE A C 1
ATOM 1246 O O . PHE A 1 161 ? 10.764 -8.720 -4.968 1.00 93.81 161 PHE A O 1
ATOM 1253 N N . PRO A 1 162 ? 10.862 -10.945 -4.693 1.00 96.44 162 PRO A N 1
ATOM 1254 C CA . PRO A 1 162 ? 9.873 -10.995 -3.605 1.00 96.44 162 PRO A CA 1
ATOM 1255 C C . PRO A 1 162 ? 10.321 -10.294 -2.312 1.00 96.44 162 PRO A C 1
ATOM 1257 O O . PRO A 1 162 ? 9.601 -10.298 -1.328 1.00 96.44 162 PRO A O 1
ATOM 1260 N N . GLN A 1 163 ? 11.545 -9.769 -2.256 1.00 92.19 163 GLN A N 1
ATOM 1261 C CA . GLN A 1 163 ? 12.083 -9.019 -1.113 1.00 92.19 163 GLN A CA 1
ATOM 1262 C C . GLN A 1 163 ? 12.416 -7.571 -1.500 1.00 92.19 163 GLN A C 1
ATOM 1264 O O . GLN A 1 163 ? 13.132 -6.891 -0.774 1.00 92.19 163 GLN A O 1
ATOM 1269 N N . SER A 1 164 ? 11.967 -7.122 -2.677 1.00 90.19 164 SER A N 1
ATOM 1270 C CA . SER A 1 164 ? 12.118 -5.731 -3.098 1.00 90.19 164 SER A CA 1
ATOM 1271 C C . SER A 1 164 ? 11.283 -4.819 -2.204 1.00 90.19 164 SER A C 1
ATOM 1273 O O . SER A 1 164 ? 10.154 -5.162 -1.853 1.00 90.19 164 SER A O 1
ATOM 1275 N N . ASP A 1 165 ? 11.785 -3.611 -1.953 1.00 87.44 165 ASP A N 1
ATOM 1276 C CA . ASP A 1 165 ? 11.020 -2.529 -1.320 1.00 87.44 165 ASP A CA 1
ATOM 1277 C C . ASP A 1 165 ? 9.791 -2.105 -2.158 1.00 87.44 165 ASP A C 1
ATOM 1279 O O . ASP A 1 165 ? 8.957 -1.339 -1.691 1.00 87.44 165 ASP A O 1
ATOM 1283 N N . LEU A 1 166 ? 9.672 -2.595 -3.401 1.00 88.00 166 LEU A N 1
ATOM 1284 C CA . LEU A 1 166 ? 8.533 -2.379 -4.299 1.00 88.00 166 LEU A CA 1
ATOM 1285 C C . LEU A 1 166 ? 7.545 -3.554 -4.322 1.00 88.00 166 LEU A C 1
ATOM 1287 O O . LEU A 1 166 ? 6.581 -3.529 -5.089 1.00 88.00 166 LEU A O 1
ATOM 1291 N N . ALA A 1 167 ? 7.778 -4.618 -3.552 1.00 94.50 167 ALA A N 1
ATOM 1292 C CA . ALA A 1 167 ? 6.936 -5.808 -3.607 1.00 94.50 167 ALA A CA 1
ATOM 1293 C C . ALA A 1 167 ? 5.537 -5.563 -3.008 1.00 94.50 167 ALA A C 1
ATOM 1295 O O . ALA A 1 167 ? 4.532 -5.942 -3.613 1.00 94.50 167 ALA A O 1
ATOM 1296 N N . ASP A 1 168 ? 5.434 -4.845 -1.889 1.00 94.94 168 ASP A N 1
ATOM 1297 C CA . ASP A 1 168 ? 4.149 -4.399 -1.334 1.00 94.94 168 ASP A CA 1
ATOM 1298 C C . ASP A 1 168 ? 3.394 -3.476 -2.307 1.00 94.94 168 ASP A C 1
ATOM 1300 O O . ASP A 1 168 ? 2.187 -3.614 -2.501 1.00 94.94 168 ASP A O 1
ATOM 1304 N N . ASN A 1 169 ? 4.122 -2.602 -3.001 1.00 93.50 169 ASN A N 1
ATOM 1305 C CA . ASN A 1 169 ? 3.607 -1.728 -4.047 1.00 93.50 169 ASN A CA 1
ATOM 1306 C C . ASN A 1 169 ? 3.072 -2.521 -5.246 1.00 93.50 169 ASN A C 1
ATOM 1308 O O . ASN A 1 169 ? 1.979 -2.246 -5.738 1.00 93.50 169 ASN A O 1
ATOM 1312 N N . ALA A 1 170 ? 3.801 -3.540 -5.700 1.00 96.38 170 ALA A N 1
ATOM 1313 C CA . ALA A 1 170 ? 3.357 -4.412 -6.780 1.00 96.38 170 ALA A CA 1
ATOM 1314 C C . ALA A 1 170 ? 2.093 -5.198 -6.398 1.00 96.38 170 ALA A C 1
ATOM 1316 O O . ALA A 1 170 ? 1.174 -5.316 -7.210 1.00 96.38 170 ALA A O 1
ATOM 1317 N N . HIS A 1 171 ? 2.005 -5.693 -5.159 1.00 98.50 171 HIS A N 1
ATOM 1318 C CA . HIS A 1 171 ? 0.764 -6.271 -4.646 1.00 98.50 171 HIS A CA 1
ATOM 1319 C C . HIS A 1 171 ? -0.372 -5.248 -4.610 1.00 98.50 171 HIS A C 1
ATOM 1321 O O . HIS A 1 171 ? -1.480 -5.576 -5.029 1.00 98.50 171 HIS A O 1
ATOM 1327 N N . TYR A 1 172 ? -0.103 -4.019 -4.169 1.00 97.31 172 TYR A N 1
ATOM 1328 C CA . TYR A 1 172 ? -1.112 -2.968 -4.071 1.00 97.31 172 TYR A CA 1
ATOM 1329 C C . TYR A 1 172 ? -1.710 -2.648 -5.441 1.00 97.31 172 TYR A C 1
ATOM 1331 O O . TYR A 1 172 ? -2.927 -2.686 -5.606 1.00 97.31 172 TYR A O 1
ATOM 1339 N N . TRP A 1 173 ? -0.865 -2.426 -6.450 1.00 96.94 173 TRP A N 1
ATOM 1340 C CA . TRP A 1 173 ? -1.333 -2.129 -7.801 1.00 96.94 173 TRP A CA 1
ATOM 1341 C C . TRP A 1 173 ? -2.048 -3.300 -8.460 1.00 96.94 173 TRP A C 1
ATOM 1343 O O . TRP A 1 173 ? -3.049 -3.082 -9.134 1.00 96.94 173 TRP A O 1
ATOM 1353 N N . LEU A 1 174 ? -1.607 -4.542 -8.235 1.00 98.19 174 LEU A N 1
ATOM 1354 C CA . LEU A 1 174 ? -2.372 -5.709 -8.680 1.00 98.19 174 LEU A CA 1
ATOM 1355 C C . LEU A 1 174 ? -3.762 -5.732 -8.038 1.00 98.19 174 LEU A C 1
ATOM 1357 O O . LEU A 1 174 ? -4.742 -5.952 -8.742 1.00 98.19 174 LEU A O 1
ATOM 1361 N N . GLY A 1 175 ? -3.858 -5.451 -6.736 1.00 98.06 175 GLY A N 1
ATOM 1362 C CA . GLY A 1 175 ? -5.137 -5.327 -6.041 1.00 98.06 175 GLY A CA 1
ATOM 1363 C C . GLY A 1 175 ? -6.050 -4.277 -6.675 1.00 98.06 175 GLY A C 1
ATOM 1364 O O . GLY A 1 175 ? -7.199 -4.572 -6.990 1.00 98.06 175 GLY A O 1
ATOM 1365 N N . GLU A 1 176 ? -5.520 -3.083 -6.941 1.00 95.81 176 GLU A N 1
ATOM 1366 C CA . GLU A 1 176 ? -6.256 -1.992 -7.593 1.00 95.81 176 GLU A CA 1
ATOM 1367 C C . GLU A 1 176 ? -6.717 -2.348 -9.010 1.00 95.81 176 GLU A C 1
ATOM 1369 O O . GLU A 1 176 ? -7.862 -2.072 -9.368 1.00 95.81 176 GLU A O 1
ATOM 1374 N N . ILE A 1 177 ? -5.853 -2.984 -9.810 1.00 95.56 177 ILE A N 1
ATOM 1375 C CA . ILE A 1 177 ? -6.194 -3.417 -11.169 1.00 95.56 177 ILE A CA 1
ATOM 1376 C C . ILE A 1 177 ? -7.342 -4.428 -11.118 1.00 95.56 177 ILE A C 1
ATOM 1378 O O . ILE A 1 177 ? -8.351 -4.237 -11.793 1.00 95.56 177 ILE A O 1
ATOM 1382 N N . TYR A 1 178 ? -7.236 -5.477 -10.296 1.00 97.75 178 TYR A N 1
ATOM 1383 C CA . TYR A 1 178 ? -8.294 -6.487 -10.201 1.00 97.75 178 TYR A CA 1
ATOM 1384 C C . TYR A 1 178 ? -9.598 -5.921 -9.631 1.00 97.75 178 TYR A C 1
ATOM 1386 O O . TYR A 1 178 ? -10.666 -6.273 -10.128 1.00 97.75 178 TYR A O 1
ATOM 1394 N N . ALA A 1 179 ? -9.531 -4.998 -8.668 1.00 95.25 179 ALA A N 1
ATOM 1395 C CA . ALA A 1 179 ? -10.712 -4.300 -8.164 1.00 95.25 179 ALA A CA 1
ATOM 1396 C C . ALA A 1 179 ? -11.391 -3.478 -9.273 1.00 95.25 179 ALA A C 1
ATOM 1398 O O . ALA A 1 179 ? -12.606 -3.561 -9.441 1.00 95.25 179 ALA A O 1
ATOM 1399 N N . GLY A 1 180 ? -10.615 -2.746 -10.082 1.00 92.56 180 GLY A N 1
ATOM 1400 C CA . GLY A 1 180 ? -11.124 -1.994 -11.234 1.00 92.56 180 GLY A CA 1
ATOM 1401 C C . GLY A 1 180 ? -11.744 -2.877 -12.322 1.00 92.56 180 GLY A C 1
ATOM 1402 O O . GLY A 1 180 ? -12.692 -2.462 -12.985 1.00 92.56 180 GLY A O 1
ATOM 1403 N N . LEU A 1 181 ? -11.264 -4.116 -12.464 1.00 93.88 181 LEU A N 1
ATOM 1404 C CA . LEU A 1 181 ? -11.842 -5.136 -13.347 1.00 93.88 181 LEU A CA 1
ATOM 1405 C C . LEU A 1 181 ? -13.086 -5.829 -12.753 1.00 93.88 181 LEU A C 1
ATOM 1407 O O . LEU A 1 181 ? -13.699 -6.660 -13.424 1.00 93.88 181 LEU A O 1
ATOM 1411 N N . GLY A 1 182 ? -13.463 -5.515 -11.510 1.00 94.25 182 GLY A N 1
ATOM 1412 C CA . GLY A 1 182 ? -14.577 -6.145 -10.796 1.00 94.25 182 GLY A CA 1
ATOM 1413 C C . GLY A 1 182 ? -14.255 -7.515 -10.188 1.00 94.25 182 GLY A C 1
ATOM 1414 O O . GLY A 1 182 ? -15.151 -8.167 -9.653 1.00 94.25 182 GLY A O 1
ATOM 1415 N N . ASP A 1 183 ? -12.996 -7.964 -10.230 1.00 97.38 183 ASP A N 1
ATOM 1416 C CA . ASP A 1 183 ? -12.539 -9.175 -9.541 1.00 97.38 183 ASP A CA 1
ATOM 1417 C C . ASP A 1 183 ? -12.088 -8.839 -8.111 1.00 97.38 183 ASP A C 1
ATOM 1419 O O . ASP A 1 183 ? -10.902 -8.877 -7.758 1.00 97.38 183 ASP A O 1
ATOM 1423 N N . SER A 1 184 ? -13.065 -8.501 -7.265 1.00 96.38 184 SER A N 1
ATOM 1424 C CA . SER A 1 184 ? -12.828 -8.156 -5.858 1.00 96.38 184 SER A CA 1
ATOM 1425 C C . SER A 1 184 ? -12.166 -9.296 -5.081 1.00 96.38 184 SER A C 1
ATOM 1427 O O . SER A 1 184 ? -11.344 -9.044 -4.207 1.00 96.38 184 SER A O 1
ATOM 1429 N N . ALA A 1 185 ? -12.450 -10.557 -5.427 1.00 97.94 185 ALA A N 1
ATOM 1430 C CA . ALA A 1 185 ? -11.863 -11.713 -4.751 1.00 97.94 185 ALA A CA 1
ATOM 1431 C C . ALA A 1 185 ? -10.350 -11.823 -4.998 1.00 97.94 185 ALA A C 1
ATOM 1433 O O . ALA A 1 185 ? -9.585 -12.159 -4.090 1.00 97.94 185 ALA A O 1
ATOM 1434 N N . THR A 1 186 ? -9.892 -11.553 -6.223 1.00 98.12 186 THR A N 1
ATOM 1435 C CA . THR A 1 186 ? -8.454 -11.498 -6.514 1.00 98.12 186 THR A CA 1
ATOM 1436 C C . THR A 1 186 ? -7.822 -10.238 -5.923 1.00 98.12 186 THR A C 1
ATOM 1438 O O . THR A 1 186 ? -6.717 -10.319 -5.379 1.00 98.12 186 THR A O 1
ATOM 1441 N N . ALA A 1 187 ? -8.531 -9.106 -5.935 1.00 98.44 187 ALA A N 1
ATOM 1442 C CA . ALA A 1 187 ? -8.065 -7.877 -5.299 1.00 98.44 187 ALA A CA 1
ATOM 1443 C C . ALA A 1 187 ? -7.793 -8.057 -3.796 1.00 98.44 187 ALA A C 1
ATOM 1445 O O . ALA A 1 187 ? -6.695 -7.756 -3.323 1.00 98.44 187 ALA A O 1
ATOM 1446 N N . GLU A 1 188 ? -8.745 -8.639 -3.057 1.00 98.44 188 GLU A N 1
ATOM 1447 C CA . GLU A 1 188 ? -8.605 -8.935 -1.627 1.00 98.44 188 GLU A CA 1
ATOM 1448 C C . GLU A 1 188 ? -7.379 -9.800 -1.338 1.00 98.44 188 GLU A C 1
ATOM 1450 O O . GLU A 1 188 ? -6.617 -9.492 -0.422 1.00 98.44 188 GLU A O 1
ATOM 1455 N N . LYS A 1 189 ? -7.133 -10.846 -2.141 1.00 98.69 189 LYS A N 1
ATOM 1456 C CA . LYS A 1 189 ? -5.942 -11.700 -1.983 1.00 98.69 189 LYS A CA 1
ATOM 1457 C C . LYS A 1 189 ? -4.653 -10.895 -2.097 1.00 98.69 189 LYS A C 1
ATOM 1459 O O . LYS A 1 189 ? -3.724 -11.119 -1.326 1.00 98.69 189 LYS A O 1
ATOM 1464 N N . HIS A 1 190 ? -4.574 -9.973 -3.055 1.00 98.69 190 HIS A N 1
ATOM 1465 C CA . HIS A 1 190 ? -3.391 -9.135 -3.225 1.00 98.69 190 HIS A CA 1
ATOM 1466 C C . HIS A 1 190 ? -3.198 -8.162 -2.060 1.00 98.69 190 HIS A C 1
ATOM 1468 O O . HIS A 1 190 ? -2.076 -8.045 -1.570 1.00 98.69 190 HIS A O 1
ATOM 1474 N N . PHE A 1 191 ? -4.267 -7.536 -1.563 1.00 98.75 191 PHE A N 1
ATOM 1475 C CA . PHE A 1 191 ? -4.174 -6.665 -0.390 1.00 98.75 191 PHE A CA 1
ATOM 1476 C C . PHE A 1 191 ? -3.819 -7.436 0.887 1.00 98.75 191 PHE A C 1
ATOM 1478 O O . PHE A 1 191 ? -2.991 -6.970 1.666 1.00 98.75 191 PHE A O 1
ATOM 1485 N N . HIS A 1 192 ? -4.358 -8.642 1.080 1.00 98.69 192 HIS A N 1
ATOM 1486 C CA . HIS A 1 192 ? -4.001 -9.502 2.211 1.00 98.69 192 HIS A CA 1
ATOM 1487 C C . HIS A 1 192 ? -2.524 -9.901 2.209 1.00 98.69 192 HIS A C 1
ATOM 1489 O O . HIS A 1 192 ? -1.880 -9.838 3.255 1.00 98.69 192 HIS A O 1
ATOM 1495 N N . LYS A 1 193 ? -1.952 -10.210 1.039 1.00 98.62 193 LYS A N 1
ATOM 1496 C CA . LYS A 1 193 ? -0.518 -10.509 0.924 1.00 98.62 193 LYS A CA 1
ATOM 1497 C C . LYS A 1 193 ? 0.381 -9.377 1.407 1.00 98.62 193 LYS A C 1
ATOM 1499 O O . LYS A 1 193 ? 1.431 -9.655 1.970 1.00 98.62 193 LYS A O 1
ATOM 1504 N N . ILE A 1 194 ? -0.028 -8.116 1.257 1.00 98.31 194 ILE A N 1
ATOM 1505 C CA . ILE A 1 194 ? 0.725 -6.979 1.814 1.00 98.31 194 ILE A CA 1
ATOM 1506 C C . ILE A 1 194 ? 0.803 -7.095 3.336 1.00 98.31 194 ILE A C 1
ATOM 1508 O O . ILE A 1 194 ? 1.873 -6.940 3.914 1.00 98.31 194 ILE A O 1
ATOM 1512 N N . LEU A 1 195 ? -0.316 -7.419 3.984 1.00 97.94 195 LEU A N 1
ATOM 1513 C CA . LEU A 1 195 ? -0.387 -7.528 5.442 1.00 97.94 195 LEU A CA 1
ATOM 1514 C C . LEU A 1 195 ? 0.370 -8.751 5.977 1.00 97.94 195 LEU A C 1
ATOM 1516 O O . LEU A 1 195 ? 0.907 -8.704 7.081 1.00 97.94 195 LEU A O 1
ATOM 1520 N N . GLU A 1 196 ? 0.378 -9.843 5.214 1.00 97.94 196 GLU A N 1
ATOM 1521 C CA . GLU A 1 196 ? 0.967 -11.126 5.610 1.00 97.94 196 GLU A CA 1
ATOM 1522 C C . GLU A 1 196 ? 2.470 -11.203 5.325 1.00 97.94 196 GLU A C 1
ATOM 1524 O O . GLU A 1 196 ? 3.238 -11.658 6.172 1.00 97.94 196 GLU A O 1
ATOM 1529 N N . GLU A 1 197 ? 2.894 -10.759 4.141 1.00 97.38 197 GLU A N 1
ATOM 1530 C CA . GLU A 1 197 ? 4.270 -10.905 3.657 1.00 97.38 197 GLU A CA 1
ATOM 1531 C C . GLU A 1 197 ? 5.099 -9.620 3.853 1.00 97.38 197 GLU A C 1
ATOM 1533 O O . GLU A 1 197 ? 6.318 -9.704 4.008 1.00 97.38 197 GLU A O 1
ATOM 1538 N N . TYR A 1 198 ? 4.461 -8.441 3.911 1.00 95.50 198 TYR A N 1
ATOM 1539 C CA . TYR A 1 198 ? 5.131 -7.131 3.976 1.00 95.50 198 TYR A CA 1
ATOM 1540 C C . TYR A 1 198 ? 4.572 -6.222 5.095 1.00 95.50 198 TYR A C 1
ATOM 1542 O O . TYR A 1 198 ? 4.211 -5.072 4.838 1.00 95.50 198 TYR A O 1
ATOM 1550 N N . PRO A 1 199 ? 4.518 -6.675 6.364 1.00 95.56 199 PRO A N 1
ATOM 1551 C CA . PRO A 1 199 ? 3.823 -5.969 7.451 1.00 95.56 199 PRO A CA 1
ATOM 1552 C C . PRO A 1 199 ? 4.424 -4.603 7.830 1.00 95.56 199 PRO A C 1
ATOM 1554 O O . PRO A 1 199 ? 3.780 -3.816 8.524 1.00 95.56 199 PRO A O 1
ATOM 1557 N N . SER A 1 200 ? 5.653 -4.310 7.396 1.00 89.88 200 SER A N 1
ATOM 1558 C CA . SER A 1 200 ? 6.320 -3.010 7.560 1.00 89.88 200 SER A CA 1
ATOM 1559 C C . SER A 1 200 ? 6.356 -2.175 6.275 1.00 89.88 200 SER A C 1
ATOM 1561 O O . SER A 1 200 ? 7.032 -1.147 6.246 1.00 89.88 200 SER A O 1
ATOM 1563 N N . GLY A 1 201 ? 5.697 -2.635 5.208 1.00 87.69 201 GLY A N 1
ATOM 1564 C CA . GLY A 1 201 ? 5.653 -1.968 3.911 1.00 87.69 201 GLY A CA 1
ATOM 1565 C C . GLY A 1 201 ? 4.913 -0.632 3.963 1.00 87.69 201 GLY A C 1
ATOM 1566 O O . GLY A 1 201 ? 4.042 -0.411 4.812 1.00 87.69 201 GLY A O 1
ATOM 1567 N N . ASN A 1 202 ? 5.239 0.270 3.036 1.00 86.88 202 ASN A N 1
ATOM 1568 C CA . ASN A 1 202 ? 4.592 1.5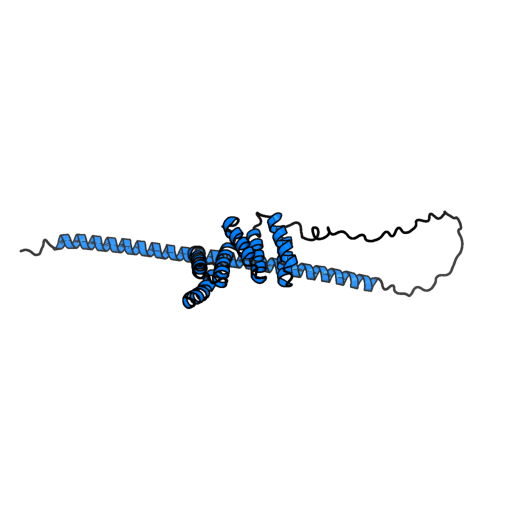77 2.992 1.00 86.88 202 ASN A CA 1
ATOM 1569 C C . ASN A 1 202 ? 3.127 1.463 2.546 1.00 86.88 202 ASN A C 1
ATOM 1571 O O . ASN A 1 202 ? 2.325 2.290 2.961 1.00 86.88 202 ASN A O 1
ATOM 1575 N N . LYS A 1 203 ? 2.739 0.418 1.799 1.00 92.56 203 LYS A N 1
ATOM 1576 C CA . LYS A 1 203 ? 1.349 0.219 1.340 1.00 92.56 203 LYS A CA 1
ATOM 1577 C C . LYS A 1 203 ? 0.432 -0.505 2.324 1.00 92.56 203 LYS A C 1
ATOM 1579 O O . LYS A 1 203 ? -0.732 -0.736 2.006 1.00 92.56 203 LYS A O 1
ATOM 1584 N N . VAL A 1 204 ? 0.899 -0.837 3.528 1.00 96.25 204 VAL A N 1
ATOM 1585 C CA . VAL A 1 204 ? 0.076 -1.513 4.547 1.00 96.25 204 VAL A CA 1
ATOM 1586 C C . VAL A 1 204 ? -1.184 -0.714 4.934 1.00 96.25 204 VAL A C 1
ATOM 1588 O O . VAL A 1 204 ? -2.271 -1.303 4.913 1.00 96.25 204 VAL A O 1
ATOM 1591 N N . PRO A 1 205 ? -1.114 0.601 5.238 1.00 95.44 205 PRO A N 1
ATOM 1592 C CA . PRO A 1 205 ? -2.308 1.375 5.582 1.00 95.44 205 PRO A CA 1
ATOM 1593 C C . PRO A 1 205 ? -3.307 1.432 4.420 1.00 95.44 205 PRO A C 1
ATOM 1595 O O . PRO A 1 205 ? -4.510 1.255 4.622 1.00 95.44 205 PRO A O 1
ATOM 1598 N N . ASP A 1 206 ? -2.810 1.631 3.197 1.00 95.31 206 ASP A N 1
ATOM 1599 C CA . ASP A 1 206 ? -3.617 1.683 1.980 1.00 95.31 206 ASP A CA 1
ATOM 1600 C C . ASP A 1 206 ? -4.291 0.338 1.687 1.00 95.31 206 ASP A C 1
ATOM 1602 O O . ASP A 1 206 ? -5.484 0.307 1.394 1.00 95.31 206 ASP A O 1
ATOM 1606 N N . ALA A 1 207 ? -3.579 -0.780 1.846 1.00 98.06 207 ALA A N 1
ATOM 1607 C CA . ALA A 1 207 ? -4.125 -2.126 1.684 1.00 98.06 207 ALA A CA 1
ATOM 1608 C C . ALA A 1 207 ? -5.257 -2.413 2.682 1.00 98.06 207 ALA A C 1
ATOM 1610 O O . ALA A 1 207 ? -6.323 -2.889 2.292 1.00 98.06 207 ALA A O 1
ATOM 1611 N N . MET A 1 208 ? -5.069 -2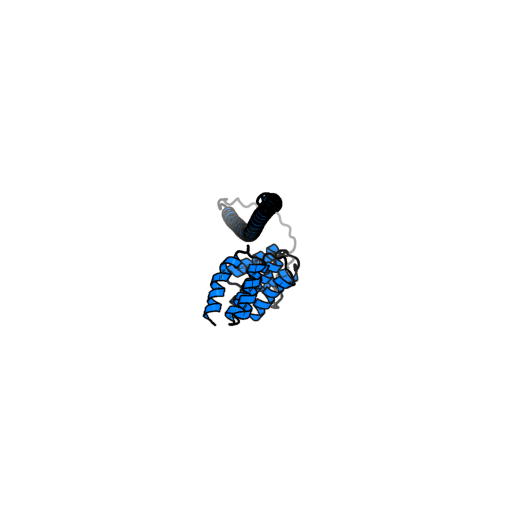.070 3.963 1.00 98.38 208 MET A N 1
ATOM 1612 C CA . MET A 1 208 ? -6.122 -2.206 4.977 1.00 98.38 208 MET A CA 1
ATOM 1613 C C . MET A 1 208 ? -7.343 -1.341 4.649 1.00 98.38 208 MET A C 1
ATOM 1615 O O . MET A 1 208 ? -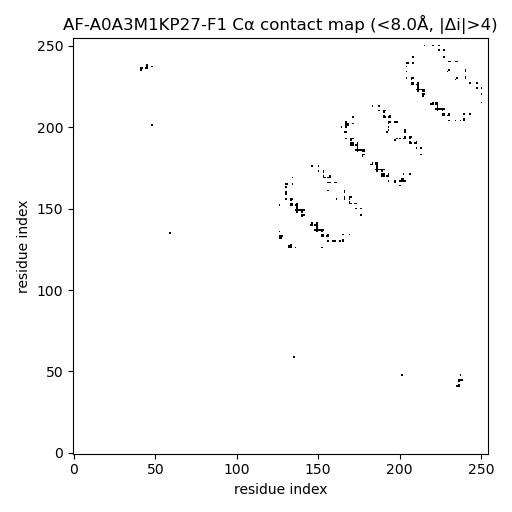8.479 -1.795 4.785 1.00 98.38 208 MET A O 1
ATOM 1619 N N . TYR A 1 209 ? -7.123 -0.104 4.200 1.00 97.62 209 TYR A N 1
ATOM 1620 C CA . TYR A 1 209 ? -8.206 0.766 3.753 1.00 97.62 209 TYR A CA 1
ATOM 1621 C C . TYR A 1 209 ? -8.954 0.151 2.564 1.00 97.62 209 TYR A C 1
ATOM 1623 O O . TYR A 1 209 ? -10.183 0.114 2.584 1.00 97.62 209 TYR A O 1
ATOM 1631 N N . LYS A 1 210 ? -8.242 -0.391 1.569 1.00 98.00 210 LYS A N 1
ATOM 1632 C CA . LYS A 1 210 ? -8.842 -1.028 0.389 1.00 98.00 210 LYS A CA 1
ATOM 1633 C C . LYS A 1 210 ? -9.634 -2.288 0.716 1.00 98.00 210 LYS A C 1
ATOM 1635 O O . LYS A 1 210 ? -10.723 -2.444 0.178 1.00 98.00 210 LYS A O 1
ATOM 1640 N N . LEU A 1 211 ? -9.180 -3.116 1.655 1.00 98.50 211 LEU A N 1
ATOM 1641 C CA . LEU A 1 211 ? -9.984 -4.229 2.178 1.00 98.50 211 LEU A CA 1
ATOM 1642 C C . LEU A 1 211 ? -11.288 -3.735 2.822 1.00 98.50 211 LEU A C 1
ATOM 1644 O O . LEU A 1 211 ? -12.342 -4.332 2.624 1.00 98.50 211 LEU A O 1
ATOM 1648 N N . GLY A 1 212 ? -11.242 -2.613 3.547 1.00 97.50 212 GLY A N 1
ATOM 1649 C CA . GLY A 1 212 ? -12.448 -1.972 4.074 1.00 97.50 212 GLY A CA 1
ATOM 1650 C C . GLY A 1 212 ? -13.388 -1.464 2.976 1.00 97.50 212 GLY A C 1
ATOM 1651 O O . GLY A 1 212 ? -14.601 -1.633 3.082 1.00 97.50 212 GLY A O 1
ATOM 1652 N N . VAL A 1 213 ? -12.831 -0.897 1.904 1.00 96.44 213 VAL A N 1
ATOM 1653 C CA . VAL A 1 213 ? -13.593 -0.437 0.734 1.00 96.44 213 VAL A CA 1
ATOM 1654 C C . VAL A 1 213 ? -14.279 -1.604 0.023 1.00 96.44 213 VAL A C 1
ATOM 1656 O O . VAL A 1 213 ? -15.483 -1.529 -0.194 1.00 96.44 213 VAL A O 1
ATOM 1659 N N . LEU A 1 214 ? -13.561 -2.694 -0.262 1.00 97.12 214 LEU A N 1
ATOM 1660 C CA . LEU A 1 214 ? -14.131 -3.887 -0.903 1.00 97.12 214 LEU A CA 1
ATOM 1661 C C . LEU A 1 214 ? -15.222 -4.539 -0.036 1.00 97.12 214 LEU A C 1
ATOM 1663 O O . LEU A 1 214 ? -16.279 -4.927 -0.538 1.00 97.12 214 LEU A O 1
ATOM 1667 N N . ALA A 1 215 ? -15.022 -4.585 1.284 1.00 96.69 215 ALA A N 1
ATOM 1668 C CA . ALA A 1 215 ? -16.045 -5.051 2.218 1.00 96.69 215 ALA A CA 1
ATOM 1669 C C . ALA A 1 215 ? -17.298 -4.158 2.187 1.00 96.69 215 ALA A C 1
ATOM 1671 O O . ALA A 1 215 ? -18.420 -4.651 2.135 1.00 96.69 215 ALA A O 1
ATOM 1672 N N . GLN A 1 216 ? -17.127 -2.836 2.148 1.00 95.06 216 GLN A N 1
ATOM 1673 C CA . GLN A 1 216 ? -18.247 -1.902 2.048 1.00 95.06 216 GLN A CA 1
ATOM 1674 C C . GLN A 1 216 ? -18.991 -2.037 0.713 1.00 95.06 216 GLN A C 1
ATOM 1676 O O . GLN A 1 216 ? -20.219 -2.017 0.692 1.00 95.06 216 GLN A O 1
ATOM 1681 N N . GLU A 1 217 ? -18.266 -2.194 -0.393 1.00 92.69 217 GLU A N 1
ATOM 1682 C CA . GLU A 1 217 ? -18.833 -2.365 -1.736 1.00 92.69 217 GLU A CA 1
ATOM 1683 C C . GLU A 1 217 ? -19.589 -3.691 -1.890 1.00 92.69 217 GLU A C 1
ATOM 1685 O O . GLU A 1 217 ? -20.577 -3.751 -2.620 1.00 92.69 217 GLU A O 1
ATOM 1690 N N . SER A 1 218 ? -19.193 -4.732 -1.151 1.00 93.69 218 SER A N 1
ATOM 1691 C CA . SER A 1 218 ? -19.946 -5.991 -1.058 1.00 93.69 218 SER A CA 1
ATOM 1692 C C . SER A 1 218 ? -21.130 -5.938 -0.079 1.00 93.69 218 SER A C 1
ATOM 1694 O O . SER A 1 218 ? -21.881 -6.907 0.035 1.00 93.69 218 SER A O 1
ATOM 1696 N N . GLY A 1 219 ? -21.334 -4.805 0.604 1.00 93.62 219 GLY A N 1
ATOM 1697 C CA . GLY A 1 219 ? -22.406 -4.594 1.578 1.00 93.62 219 GLY A CA 1
ATOM 1698 C C . GLY A 1 219 ? -22.077 -5.060 3.000 1.00 93.62 219 GLY A C 1
ATOM 1699 O O . GLY A 1 219 ? -22.890 -4.867 3.905 1.00 93.62 219 GLY A O 1
ATOM 1700 N N . ASP A 1 220 ? -20.888 -5.619 3.244 1.00 95.38 220 ASP A N 1
ATOM 1701 C CA . ASP A 1 220 ? -20.427 -5.973 4.587 1.00 95.38 220 ASP A CA 1
ATOM 1702 C C . ASP A 1 220 ? -19.843 -4.751 5.313 1.00 95.38 220 ASP A C 1
ATOM 1704 O O . ASP A 1 220 ? -18.635 -4.590 5.526 1.00 95.38 220 ASP A O 1
ATOM 1708 N N . CYS A 1 221 ? -20.743 -3.869 5.745 1.00 95.44 221 CYS A N 1
ATOM 1709 C CA . CYS A 1 221 ? -20.375 -2.699 6.532 1.00 95.44 221 CYS A CA 1
ATOM 1710 C C . CYS A 1 221 ? -19.744 -3.054 7.888 1.00 95.44 221 CYS A C 1
ATOM 1712 O O . CYS A 1 221 ? -18.984 -2.256 8.434 1.00 95.44 221 CYS A O 1
ATOM 1714 N N . SER A 1 222 ? -20.002 -4.244 8.439 1.00 94.94 222 SER A N 1
ATOM 1715 C CA . SER A 1 222 ? -19.382 -4.676 9.696 1.00 94.94 222 SER A CA 1
ATOM 1716 C C . SER A 1 222 ? -17.885 -4.935 9.506 1.00 94.94 222 SER A C 1
ATOM 1718 O O . SER A 1 222 ? -17.049 -4.389 10.239 1.00 94.94 222 SER A O 1
ATOM 1720 N N . ALA A 1 223 ? -17.530 -5.699 8.468 1.00 95.75 223 ALA A N 1
ATOM 1721 C CA . ALA A 1 223 ? -16.144 -5.941 8.088 1.00 95.75 223 ALA A CA 1
ATOM 1722 C C . ALA A 1 223 ? -15.439 -4.649 7.654 1.00 95.75 223 ALA A C 1
ATOM 1724 O O . ALA A 1 223 ? -14.313 -4.395 8.096 1.00 95.75 223 ALA A O 1
ATOM 1725 N N . ALA A 1 224 ? -16.110 -3.784 6.886 1.00 96.62 224 ALA A N 1
ATOM 1726 C CA . ALA A 1 224 ? -15.567 -2.485 6.491 1.00 96.62 224 ALA A CA 1
ATOM 1727 C C . ALA A 1 224 ? -15.157 -1.637 7.705 1.00 96.62 224 ALA A C 1
ATOM 1729 O O . ALA A 1 224 ? -14.020 -1.172 7.809 1.00 96.62 224 ALA A O 1
ATOM 1730 N N . MET A 1 225 ? -16.055 -1.508 8.687 1.00 95.38 225 MET A N 1
ATOM 1731 C CA . MET A 1 225 ? -15.806 -0.747 9.915 1.00 95.38 225 MET A CA 1
ATOM 1732 C C . MET A 1 225 ? -14.685 -1.349 10.768 1.00 95.38 225 MET A C 1
ATOM 1734 O O . MET A 1 225 ? -13.963 -0.608 11.443 1.00 95.38 225 MET A O 1
ATOM 1738 N N . SER A 1 226 ? -14.513 -2.673 10.738 1.00 96.12 226 SER A N 1
ATOM 1739 C CA . SER A 1 226 ? -13.386 -3.356 11.381 1.00 96.12 226 SER A CA 1
ATOM 1740 C C . SER A 1 226 ? -12.052 -2.945 10.749 1.00 96.12 226 SER A C 1
ATOM 1742 O O . SER A 1 226 ? -11.134 -2.532 11.461 1.00 96.12 226 SER A O 1
ATOM 1744 N N . TRP A 1 227 ? -11.956 -2.963 9.417 1.00 97.44 227 TRP A N 1
ATOM 1745 C CA . TRP A 1 227 ? -10.753 -2.537 8.695 1.00 97.44 227 TRP A CA 1
ATOM 1746 C C . TRP A 1 227 ? -10.433 -1.059 8.901 1.00 97.44 227 TRP A C 1
ATOM 1748 O O . TRP A 1 227 ? -9.313 -0.709 9.273 1.00 97.44 227 TRP A O 1
ATOM 1758 N N . TYR A 1 228 ? -11.430 -0.192 8.759 1.00 96.38 228 TYR A N 1
ATOM 1759 C CA . TYR A 1 228 ? -11.281 1.243 8.985 1.00 96.38 228 TYR A CA 1
ATOM 1760 C C . TYR A 1 228 ? -10.820 1.583 10.405 1.00 96.38 228 TYR A C 1
ATOM 1762 O O . TYR A 1 228 ? -10.007 2.488 10.603 1.00 96.38 228 TYR A O 1
ATOM 1770 N N . ARG A 1 229 ? -11.304 0.844 11.409 1.00 95.06 229 ARG A N 1
ATOM 1771 C CA . ARG A 1 229 ? -10.837 0.991 12.789 1.00 95.06 229 ARG A CA 1
ATOM 1772 C C . ARG A 1 229 ? -9.358 0.635 12.917 1.00 95.06 229 ARG A C 1
ATOM 1774 O O . ARG A 1 229 ? -8.616 1.431 13.483 1.00 95.06 229 ARG A O 1
ATOM 1781 N N . LYS A 1 230 ? -8.925 -0.498 12.352 1.00 95.88 230 LYS A N 1
ATOM 1782 C CA . LYS A 1 230 ? -7.511 -0.912 12.382 1.00 95.88 230 LYS A CA 1
ATOM 1783 C C . LYS A 1 230 ? -6.600 0.159 11.786 1.00 95.88 230 LYS A C 1
ATOM 1785 O O . LYS A 1 230 ? -5.597 0.487 12.405 1.00 95.88 230 LYS A O 1
ATOM 1790 N N . VAL A 1 231 ? -6.973 0.755 10.649 1.00 95.69 231 VAL A N 1
ATOM 1791 C CA . VAL A 1 231 ? -6.187 1.844 10.040 1.00 95.69 231 VAL A CA 1
ATOM 1792 C C . VAL A 1 231 ? -6.082 3.045 10.977 1.00 95.69 231 VAL A C 1
ATOM 1794 O O . VAL A 1 231 ? -4.987 3.549 11.196 1.00 95.69 231 VAL A O 1
ATOM 1797 N N . ARG A 1 232 ? -7.190 3.484 11.585 1.00 93.50 232 ARG A N 1
ATOM 1798 C CA . ARG A 1 232 ? -7.177 4.627 12.513 1.00 93.50 232 ARG A CA 1
ATOM 1799 C C . ARG A 1 232 ? -6.395 4.362 13.800 1.00 93.50 232 ARG A C 1
ATOM 1801 O O . ARG A 1 232 ? -5.827 5.293 14.357 1.00 93.50 232 ARG A O 1
ATOM 1808 N N . GLU A 1 233 ? -6.401 3.126 14.289 1.00 93.12 233 GLU A N 1
ATOM 1809 C CA . GLU A 1 233 ? -5.697 2.737 15.516 1.00 93.12 233 GLU A CA 1
ATOM 1810 C C . GLU A 1 233 ? -4.198 2.521 15.278 1.00 93.12 233 GLU A C 1
ATOM 1812 O O . GLU A 1 233 ? -3.387 2.917 16.111 1.00 93.12 233 GLU A O 1
ATOM 1817 N N . GLN A 1 234 ? -3.825 1.910 14.151 1.00 92.44 234 GLN A N 1
ATOM 1818 C CA . GLN A 1 234 ? -2.443 1.504 13.867 1.00 92.44 234 GLN A CA 1
ATOM 1819 C C . GLN A 1 234 ? -1.681 2.521 13.007 1.00 92.44 234 GLN A C 1
ATOM 1821 O O . GLN A 1 234 ? -0.470 2.669 13.157 1.00 92.44 234 GLN A O 1
ATOM 1826 N N . TYR A 1 235 ? -2.383 3.253 12.139 1.00 91.75 235 TYR A N 1
ATOM 1827 C CA . TYR A 1 235 ? -1.809 4.201 11.179 1.00 91.75 235 TYR A CA 1
ATOM 1828 C C . TYR A 1 235 ? -2.558 5.548 11.169 1.00 91.75 235 TYR A C 1
ATOM 1830 O O . TYR A 1 235 ? -2.949 6.027 10.096 1.00 91.75 235 TYR A O 1
ATOM 1838 N N . PRO A 1 236 ? -2.757 6.202 12.334 1.00 90.00 236 PRO A N 1
ATOM 1839 C CA . PRO A 1 236 ? -3.514 7.454 12.430 1.00 90.00 236 PRO A CA 1
ATOM 1840 C C . PRO A 1 236 ? -2.923 8.589 11.580 1.00 90.00 236 PRO A C 1
ATOM 1842 O O . PRO A 1 236 ? -3.659 9.481 11.167 1.00 90.00 236 PRO A O 1
ATOM 1845 N N . TRP A 1 237 ? -1.617 8.533 11.310 1.00 82.75 237 TRP A N 1
ATOM 1846 C CA . TRP A 1 237 ? -0.843 9.492 10.517 1.00 82.75 237 TRP A CA 1
ATOM 1847 C C . TRP A 1 237 ? -0.900 9.248 9.000 1.00 82.75 237 TRP A C 1
ATOM 1849 O O . TRP A 1 237 ? -0.401 10.069 8.229 1.00 82.75 237 TRP A O 1
ATOM 1859 N N . SER A 1 238 ? -1.460 8.119 8.554 1.00 87.00 238 SER A N 1
ATOM 1860 C CA . SER A 1 238 ? -1.522 7.787 7.128 1.00 87.00 238 SER A CA 1
ATOM 1861 C C . SER A 1 238 ? -2.531 8.682 6.391 1.00 87.00 238 SER A C 1
ATOM 1863 O O . SER A 1 238 ? -3.602 8.964 6.935 1.00 87.00 238 SER A O 1
ATOM 1865 N N . PRO A 1 239 ? -2.273 9.088 5.132 1.00 84.81 239 PRO A N 1
ATOM 1866 C CA . PRO A 1 239 ? -3.219 9.911 4.368 1.00 84.81 239 PRO A CA 1
ATOM 1867 C C . PRO A 1 239 ? -4.603 9.268 4.183 1.00 84.81 239 PRO A C 1
ATOM 1869 O O . PRO A 1 239 ? -5.613 9.961 4.072 1.00 84.81 239 PRO A O 1
ATOM 1872 N N . VAL A 1 240 ? -4.679 7.933 4.158 1.00 86.62 240 VAL A N 1
ATOM 1873 C CA . VAL A 1 240 ? -5.956 7.207 4.064 1.00 86.62 240 VAL A CA 1
ATOM 1874 C C . VAL A 1 240 ? -6.807 7.324 5.330 1.00 86.62 240 VAL A C 1
ATOM 1876 O O . VAL A 1 240 ? -8.028 7.221 5.232 1.00 86.62 240 VAL A O 1
ATOM 1879 N N . SER A 1 241 ? -6.206 7.620 6.488 1.00 87.56 241 SER A N 1
ATOM 1880 C CA . SER A 1 241 ? -6.916 7.848 7.755 1.00 87.56 241 SER A CA 1
ATOM 1881 C C . SER A 1 241 ? -7.945 8.983 7.642 1.00 87.56 241 SER A C 1
ATOM 1883 O O . SER A 1 241 ? -9.057 8.871 8.154 1.00 87.56 241 SER A O 1
ATOM 1885 N N . GLU A 1 242 ? -7.636 10.035 6.876 1.00 84.81 242 GLU A N 1
ATOM 1886 C CA . GLU A 1 242 ? -8.551 11.162 6.639 1.00 84.81 242 GLU A CA 1
ATOM 1887 C C . GLU A 1 242 ? -9.764 10.764 5.781 1.00 84.81 242 GLU A C 1
ATOM 1889 O O . GLU A 1 242 ? -10.873 11.256 5.990 1.00 84.81 242 GLU A O 1
ATOM 1894 N N . LYS A 1 243 ? -9.579 9.833 4.835 1.00 85.44 243 LYS A N 1
ATOM 1895 C CA . LYS A 1 243 ? -10.632 9.378 3.907 1.00 85.44 243 LYS A CA 1
ATOM 1896 C C . LYS A 1 243 ? -11.657 8.458 4.575 1.00 85.44 243 LYS A C 1
ATOM 1898 O O . LYS A 1 243 ? -12.762 8.288 4.062 1.00 85.44 243 LYS A O 1
ATOM 1903 N N . ILE A 1 244 ? -11.292 7.850 5.702 1.00 92.88 244 ILE A N 1
ATOM 1904 C CA . ILE A 1 244 ? -12.106 6.848 6.391 1.00 92.88 244 ILE A CA 1
ATOM 1905 C C . ILE A 1 244 ? -13.395 7.442 6.961 1.00 92.88 244 ILE A C 1
ATOM 1907 O O . ILE A 1 244 ? -14.438 6.801 6.864 1.00 92.88 244 ILE A O 1
ATOM 1911 N N . GLU A 1 245 ? -13.359 8.651 7.528 1.00 87.12 245 GLU A N 1
ATOM 1912 C CA . GLU A 1 245 ? -14.525 9.224 8.220 1.00 87.12 245 GLU A CA 1
ATOM 1913 C C . GLU A 1 245 ? -15.752 9.350 7.316 1.00 87.12 245 GLU A C 1
ATOM 1915 O O . GLU A 1 245 ? -16.867 9.048 7.737 1.00 87.12 245 GLU A O 1
ATOM 1920 N N . GLU A 1 246 ? -15.553 9.749 6.061 1.00 86.31 246 GLU A N 1
ATOM 1921 C CA . GLU A 1 246 ? -16.646 9.867 5.098 1.00 86.31 246 GLU A CA 1
ATOM 1922 C C . GLU A 1 246 ? -17.242 8.498 4.752 1.00 86.31 246 GLU A C 1
ATOM 1924 O O . GLU A 1 246 ? -18.458 8.313 4.763 1.00 86.31 246 GLU A O 1
ATOM 1929 N N . ARG A 1 247 ? -16.388 7.495 4.529 1.00 88.06 247 ARG A N 1
ATOM 1930 C CA . ARG A 1 247 ? -16.837 6.135 4.207 1.00 88.06 247 ARG A CA 1
ATOM 1931 C C . ARG A 1 247 ? -17.565 5.460 5.364 1.00 88.06 247 ARG A C 1
ATOM 1933 O O . ARG A 1 247 ? -18.559 4.776 5.138 1.00 88.06 247 ARG A O 1
ATOM 1940 N N . ARG A 1 248 ? -17.129 5.694 6.605 1.00 88.31 248 ARG A N 1
ATOM 1941 C CA . ARG A 1 248 ? -17.808 5.178 7.804 1.00 88.31 248 ARG A CA 1
ATOM 1942 C C . ARG A 1 248 ? -19.248 5.672 7.902 1.00 88.31 248 ARG A C 1
ATOM 1944 O O . ARG A 1 248 ? -20.144 4.862 8.119 1.00 88.31 248 ARG A O 1
ATOM 1951 N N . LYS A 1 249 ? -19.476 6.970 7.677 1.00 88.31 249 LYS A N 1
ATOM 1952 C CA . LYS A 1 249 ? -20.825 7.558 7.702 1.00 88.31 249 LYS A CA 1
ATOM 1953 C C . LYS A 1 249 ? -21.756 6.896 6.692 1.00 88.31 249 LYS A C 1
ATOM 1955 O O . LYS A 1 249 ? -22.914 6.649 7.002 1.00 88.31 249 LYS A O 1
ATOM 1960 N N . GLN A 1 250 ? -21.251 6.567 5.503 1.00 86.88 250 GLN A N 1
ATOM 1961 C CA . GLN A 1 250 ? -22.042 5.883 4.475 1.00 86.88 250 GLN A CA 1
ATOM 1962 C C . GLN A 1 250 ? -22.521 4.501 4.945 1.00 86.88 250 GLN A C 1
ATOM 1964 O O . GLN A 1 250 ? -23.659 4.130 4.677 1.00 86.88 250 GLN A O 1
ATOM 1969 N N . CYS A 1 251 ? -21.693 3.773 5.698 1.00 86.88 251 CYS A N 1
ATOM 1970 C CA . CYS A 1 251 ? -22.083 2.499 6.300 1.00 86.88 251 CYS A CA 1
ATOM 1971 C C . CYS A 1 251 ? -23.035 2.639 7.495 1.00 86.88 251 CYS A C 1
ATOM 1973 O O . CYS A 1 251 ? -23.866 1.764 7.708 1.00 86.88 251 CYS A O 1
ATOM 1975 N N . GLU A 1 252 ? -22.933 3.721 8.269 1.00 80.50 252 GLU A N 1
ATOM 1976 C CA . GLU A 1 252 ? -23.835 3.996 9.397 1.00 80.50 252 GLU A CA 1
ATOM 1977 C C . GLU A 1 252 ? -25.254 4.366 8.933 1.00 80.50 252 GLU A C 1
ATOM 1979 O O . GLU A 1 252 ? -26.216 4.075 9.632 1.00 80.50 252 GLU A O 1
ATOM 1984 N N . VAL A 1 253 ? -25.397 4.973 7.750 1.00 76.81 253 VAL A N 1
ATOM 1985 C CA . VAL A 1 253 ? -26.700 5.332 7.153 1.00 76.81 253 VAL A CA 1
ATOM 1986 C C . VAL A 1 253 ? -27.365 4.149 6.434 1.00 76.81 253 VAL A C 1
ATOM 1988 O O . VAL A 1 253 ? -28.574 4.161 6.215 1.00 76.81 253 VAL A O 1
ATOM 1991 N N . ALA A 1 254 ? -26.589 3.136 6.045 1.00 63.16 254 ALA A N 1
ATOM 1992 C CA . ALA A 1 254 ? -27.082 1.952 5.339 1.00 63.16 254 ALA A CA 1
ATOM 1993 C C . ALA A 1 254 ? -27.647 0.853 6.269 1.00 63.16 254 ALA A C 1
ATOM 1995 O O . ALA A 1 254 ? -28.142 -0.156 5.765 1.00 63.16 254 ALA A O 1
ATOM 1996 N N . GLN A 1 255 ? -27.554 1.035 7.593 1.00 56.72 255 GLN A N 1
ATOM 1997 C CA . GLN A 1 255 ? -28.088 0.144 8.637 1.00 56.72 255 GLN A CA 1
ATOM 1998 C C . GLN A 1 255 ? -29.409 0.672 9.197 1.00 56.72 255 GLN A C 1
ATOM 2000 O O . GLN A 1 255 ? -30.274 -0.175 9.516 1.00 56.72 255 GLN A O 1
#

pLDDT: mean 79.33, std 19.62, range [31.84, 98.75]

Nearest PDB structures (foldseek):
  2xev-assembly1_A  TM=8.938E-01  e=3.036E-05  Xanthomonas campestris
  6sn0-assembly1_D  TM=8.304E-01  e=9.021E-04  Escherichia coli
  6sn7-assembly1_D  TM=8.159E-01  e=1.725E-03  Escherichia coli
  2yhc-assembly1_A  TM=8.391E-01  e=4.678E-03  Escherichia coli BL21(DE3)
  6q6h-assembly1_V  TM=9.031E-01  e=1.473E-02  Homo sapiens

Secondary structure (DSSP, 8-state):
--SSSHHHHHHHHHHHHHHHHHHHHHHHHHHHHHHHHHHHHHHHHHHHHHHHHHHHHHHHHHHHHHHHHHHHHHHHHHHHHHHHHS-----PPPPP--------------------------SSSSS-SSHHHHHHHHHHHHHTT-HHHHHHHHHHHHHH-TTSTTHHHHHHHHHHHHHHTT-HHHHHHHHHHHHHH-TTSTTHHHHHHHHHHHHHHTT-HHHHHHHHHHHHHH-TTSHHHHHHHHHHHHHHH--

Mean predicted aligned error: 15.32 Å

Sequence (255 aa):
MLLLLSGCASAGLSERVDQLDREFRELRRGHAVTAQRLREIDRLNQTSFLVQDSIERLGLELQALRQEVTKMQQELRVVNAALFSVKPTDQPPAPSASAGRAPQPRRVAPPARTTPEAGGAQAQSDLPDDDRGIYQIAYAAMQQDDPDTAVRAFQKLLKKFPQSDLADNAHYWLGEIYAGLGDSATAEKHFHKILEEYPSGNKVPDAMYKLGVLAQESGDCSAAMSWYRKVREQYPWSPVSEKIEERRKQCEVAQ

Foldseek 3Di:
DPDPPVVVVVVVVVVVVVVVVVVVVVVVVVVVVVVVVVVVVLVVLLVVLVVVVVCLVVVLVVVVVVVVVVVVVVVVVVVVCVVVPPDPPDDDDDDDDDDDDDDDDDDDDDDDDDDDDDDDDPDPPPQDPDLSSLCSQLVVCVVVVNNVSNLVSLVCSCVRPVPDLCVLVSLQVQLVSCVVVVNNVSSLVSLVCCVVSPVPHSCVLVSLQVQLVSCVVVVNLVSNVVSLVCSCVPPVSYPVVVVSVVSNVVNVVVD

Solvent-accessible surface area (backbone atoms only — not comparable to full-atom values): 14654 Å² total; per-residue (Å²): 144,87,77,76,78,63,58,64,62,51,49,60,50,49,54,50,50,55,48,50,52,49,53,51,52,51,50,51,50,51,51,52,52,50,54,50,52,50,54,48,51,36,50,50,52,34,49,49,54,53,48,51,56,48,50,53,53,50,54,52,52,55,47,53,52,50,51,51,51,52,50,52,52,51,52,50,49,53,53,50,52,55,65,71,65,60,70,82,90,76,75,81,88,78,82,91,79,91,87,87,88,84,89,82,83,89,81,89,81,83,87,86,82,80,82,92,79,90,76,97,77,87,76,82,79,80,64,56,98,46,58,65,56,19,48,48,53,16,52,54,24,53,77,67,76,32,60,70,59,17,47,55,27,31,52,48,31,44,72,76,36,69,83,42,95,55,30,34,51,34,27,45,53,48,15,52,52,29,41,76,72,68,38,50,71,61,11,47,53,27,27,48,44,22,56,73,78,29,72,85,38,88,45,36,57,54,30,41,43,47,51,14,49,54,27,41,74,72,65,38,42,68,59,13,52,51,29,44,46,49,31,48,72,75,33,60,50,42,81,63,39,71,60,41,62,64,56,50,52,57,44,64,73,74,108

Radius of gyration: 35.88 Å; Cα contacts (8 Å, |Δi|>4): 163; chains: 1; bounding box: 74×46×146 Å